Protein AF-0000000072963074 (afdb_homodimer)

pLDDT: mean 84.47, std 16.63, range [36.97, 98.88]

Sequence (212 aa):
MLSNQEKREIILVYGESGRNLQLTTRVLQERFPQVRYSLKKVRKIVRLFEDTSSVVKPKRVYFPVRHNDALVQVVRNAVEEDPNVSTRIIARQHNISKSSVQRILKMLSNQEKREIILVYGESGRNLQLTTRVLQERFPQVRYSLKKVRKIVRLFEDTSSVVKPKRVYFPVRHNDALVQVVRNAVEEDPNVSTRIIARQHNISKSSVQRILK

Radius of gyration: 25.77 Å; Cα contacts (8 Å, |Δi|>4): 233; chains: 2; bounding box: 42×64×46 Å

Solvent-accessible surface area (backbone atoms only — not comparable to full-atom values): 11846 Å² total; per-residue (Å²): 129,82,48,68,68,54,47,47,47,48,48,31,41,21,20,50,39,73,67,28,65,68,56,22,30,52,51,49,31,68,74,37,69,91,48,91,63,42,61,68,58,51,48,51,44,50,48,41,27,72,75,67,36,20,66,59,77,76,74,71,74,64,63,66,69,57,68,25,66,16,51,43,44,52,51,48,49,48,39,68,75,35,74,80,61,51,58,61,57,53,13,64,74,66,71,43,52,48,67,58,46,50,58,65,76,98,131,82,48,69,67,55,47,47,47,49,49,32,42,22,18,50,41,74,68,28,65,67,56,22,30,51,50,49,32,70,75,38,68,89,48,90,62,42,62,68,59,51,49,52,45,51,48,41,27,73,75,67,36,20,67,57,77,76,74,72,72,63,62,66,69,58,67,25,65,14,50,42,45,51,52,49,50,48,39,69,76,36,74,81,62,51,57,61,56,54,12,64,74,67,72,42,52,48,69,59,47,51,56,66,77,96

Organism: Tribolium castaneum (NCBI:txid7070)

Nearest PDB structures (foldseek):
  7s03-assembly1_A-2  TM=5.264E-01  e=9.570E-04  Homo sapiens
  4hob-assembly2_C  TM=8.649E-01  e=2.763E+00  Cyprinid herpesvirus 3
  4pcq-assembly2_C  TM=8.643E-01  e=6.615E+00  Mycobacterium tuberculosis H37Rv
  7fby-assembly1_A  TM=9.694E-01  e=1.843E+00  Pyrococcus horikoshii OT3
  2ia0-assembly1_A  TM=9.207E-01  e=3.152E+00  Pyrococcus furiosus

Secondary structure (DSSP, 8-state):
---HHHHHHHHHHHHHTTT-HHHHHHHHHHH-TTS---HHHHHHHHHHHHHHSBSS------------HHHHHHHHHHHHH-TT--HHHHHHHHT--HHHHHHHH-/---HHHHHHHHHHHHHTTT-HHHHHHHHHHH-TTS---HHHHHHHHHHHHHHSBSS------------HHHHHHHHHHHHH-TT--HHHHHHHHT--HHHHHHHH-

Structure (mmCIF, N/CA/C/O backbone):
data_AF-0000000072963074-model_v1
#
loop_
_entity.id
_entity.type
_entity.pdbx_desc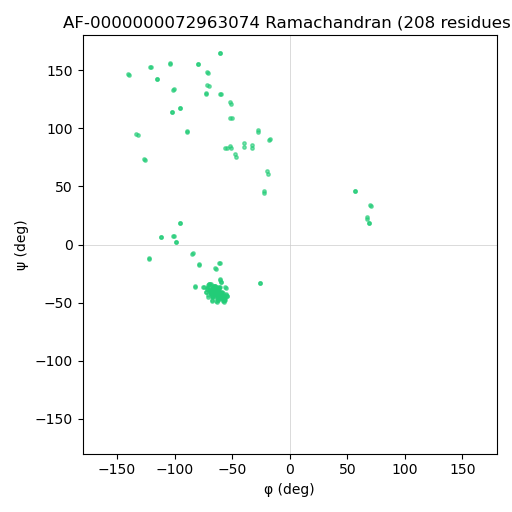ription
1 polymer 'DUF4817 domain-containing protein'
#
loop_
_atom_site.group_PDB
_atom_site.id
_atom_site.type_symbol
_atom_site.label_atom_id
_atom_site.label_alt_id
_atom_site.label_comp_id
_atom_site.label_asym_id
_atom_site.label_entity_id
_atom_site.label_seq_id
_atom_site.pdbx_PDB_ins_code
_atom_site.Cartn_x
_atom_site.Cartn_y
_atom_site.Cartn_z
_atom_site.occupancy
_atom_site.B_iso_or_equiv
_atom_site.auth_seq_id
_atom_site.auth_comp_id
_atom_site.auth_asym_id
_atom_site.auth_atom_id
_atom_site.pdbx_PDB_model_num
ATOM 1 N N . MET A 1 1 ? 18.625 -3.186 -1.242 1 84.81 1 MET A N 1
ATOM 2 C CA . MET A 1 1 ? 17.188 -3.199 -1.007 1 84.81 1 MET A CA 1
ATOM 3 C C . MET A 1 1 ? 16.422 -3.529 -2.289 1 84.81 1 MET A C 1
ATOM 5 O O . MET A 1 1 ? 16.797 -3.076 -3.371 1 84.81 1 MET A O 1
ATOM 9 N N . LEU A 1 2 ? 15.633 -4.531 -2.232 1 94 2 LEU A N 1
ATOM 10 C CA . LEU A 1 2 ? 14.898 -4.945 -3.422 1 94 2 LEU A CA 1
ATOM 11 C C . LEU A 1 2 ? 13.992 -3.824 -3.92 1 94 2 LEU A C 1
ATOM 13 O O . LEU A 1 2 ? 13.359 -3.129 -3.119 1 94 2 LEU A O 1
ATOM 17 N N . SER A 1 3 ? 14.094 -3.553 -5.137 1 94.31 3 SER A N 1
ATOM 18 C CA . SER A 1 3 ? 13.195 -2.58 -5.75 1 94.31 3 SER A CA 1
ATOM 19 C C . SER A 1 3 ? 11.742 -3.025 -5.641 1 94.31 3 SER A C 1
ATOM 21 O O . SER A 1 3 ? 11.461 -4.188 -5.336 1 94.31 3 SER A O 1
ATOM 23 N N . ASN A 1 4 ? 10.789 -2.051 -5.883 1 94.69 4 ASN A N 1
ATOM 24 C CA . ASN A 1 4 ? 9.367 -2.389 -5.848 1 94.69 4 ASN A CA 1
ATOM 25 C C . ASN A 1 4 ? 9.016 -3.438 -6.898 1 94.69 4 ASN A C 1
ATOM 27 O O . ASN A 1 4 ? 8.18 -4.309 -6.656 1 94.69 4 ASN A O 1
ATOM 31 N N . GLN A 1 5 ? 9.648 -3.309 -8.023 1 95.94 5 GLN A N 1
ATOM 32 C CA . GLN A 1 5 ? 9.414 -4.285 -9.086 1 95.94 5 GLN A CA 1
ATOM 33 C C . GLN A 1 5 ? 9.859 -5.68 -8.656 1 95.94 5 GLN A C 1
ATOM 35 O O . GLN A 1 5 ? 9.156 -6.664 -8.906 1 95.94 5 GLN A O 1
ATOM 40 N N . GLU A 1 6 ? 10.969 -5.742 -8.031 1 97.75 6 GLU A N 1
ATOM 41 C CA . GLU A 1 6 ? 11.492 -7.023 -7.559 1 97.75 6 GLU A CA 1
ATOM 42 C C . GLU A 1 6 ? 10.586 -7.629 -6.488 1 97.75 6 GLU A C 1
ATOM 44 O O . GLU A 1 6 ? 10.375 -8.844 -6.461 1 97.75 6 GLU A O 1
ATOM 49 N N . LYS A 1 7 ? 10.078 -6.777 -5.652 1 98.25 7 LYS A N 1
ATOM 50 C CA . LYS A 1 7 ? 9.172 -7.238 -4.602 1 98.25 7 LYS A CA 1
ATOM 51 C C . LYS A 1 7 ? 7.875 -7.773 -5.195 1 98.25 7 LYS A C 1
ATOM 53 O O . LYS A 1 7 ? 7.344 -8.781 -4.727 1 98.25 7 LYS A O 1
ATOM 58 N N . ARG A 1 8 ? 7.34 -7.074 -6.176 1 98.25 8 ARG A N 1
ATOM 59 C CA . ARG A 1 8 ? 6.156 -7.578 -6.867 1 98.25 8 ARG A CA 1
ATOM 60 C C . ARG A 1 8 ? 6.422 -8.953 -7.477 1 98.25 8 ARG A C 1
ATOM 62 O O . ARG A 1 8 ? 5.566 -9.836 -7.414 1 98.25 8 ARG A O 1
ATOM 69 N N . GLU A 1 9 ? 7.594 -9.102 -8.055 1 98.31 9 GLU A N 1
ATOM 70 C CA . GLU A 1 9 ? 7.965 -10.375 -8.68 1 98.31 9 GLU A CA 1
ATOM 71 C C . GLU A 1 9 ? 7.969 -11.5 -7.652 1 98.31 9 GLU A C 1
ATOM 73 O O . GLU A 1 9 ? 7.609 -12.641 -7.973 1 98.31 9 GLU A O 1
ATOM 78 N N . ILE A 1 10 ? 8.375 -11.18 -6.512 1 98.81 10 ILE A N 1
ATOM 79 C CA . ILE A 1 10 ? 8.391 -12.172 -5.449 1 98.81 10 ILE A CA 1
ATOM 80 C C . ILE A 1 10 ? 6.98 -12.727 -5.242 1 98.81 10 ILE A C 1
ATOM 82 O O . ILE A 1 10 ? 6.789 -13.945 -5.172 1 98.81 10 ILE A O 1
ATOM 86 N N . ILE A 1 11 ? 5.992 -11.836 -5.164 1 98.81 11 ILE A N 1
ATOM 87 C CA . ILE A 1 11 ? 4.625 -12.258 -4.887 1 98.81 11 ILE A CA 1
ATOM 88 C C . ILE A 1 11 ? 4.086 -13.07 -6.059 1 98.81 11 ILE A C 1
ATOM 90 O O . ILE A 1 11 ? 3.441 -14.102 -5.859 1 98.81 11 ILE A O 1
ATOM 94 N N . LEU A 1 12 ? 4.402 -12.633 -7.25 1 98.62 12 LEU A N 1
ATOM 95 C CA . LEU A 1 12 ? 3.92 -13.344 -8.43 1 98.62 12 LEU A CA 1
ATOM 96 C C . LEU A 1 12 ? 4.551 -14.727 -8.523 1 98.62 12 LEU A C 1
ATOM 98 O O . LEU A 1 12 ? 3.854 -15.719 -8.758 1 98.62 12 LEU A O 1
ATOM 102 N N . VAL A 1 13 ? 5.824 -14.852 -8.32 1 98.75 13 VAL A N 1
ATOM 103 C CA . VAL A 1 13 ? 6.523 -16.125 -8.398 1 98.75 13 VAL A CA 1
ATOM 104 C C . VAL A 1 13 ? 6.121 -17.016 -7.223 1 98.75 13 VAL A C 1
ATOM 106 O O . VAL A 1 13 ? 6.027 -18.234 -7.363 1 98.75 13 VAL A O 1
ATOM 109 N N . TYR A 1 14 ? 5.875 -16.359 -6.121 1 98.88 14 TYR A N 1
ATOM 110 C CA . TYR A 1 14 ? 5.359 -17.094 -4.977 1 98.88 14 TYR A CA 1
ATOM 111 C C . TYR A 1 14 ? 4.07 -17.828 -5.34 1 98.88 14 TYR A C 1
ATOM 113 O O . TYR A 1 14 ? 3.91 -19.016 -5.031 1 98.88 14 TYR A O 1
ATOM 121 N N . GLY A 1 15 ? 3.18 -17.141 -6.008 1 98.38 15 GLY A N 1
ATOM 122 C CA . GLY A 1 15 ? 1.986 -17.781 -6.523 1 98.38 15 GLY A CA 1
ATOM 123 C C . GLY A 1 15 ? 2.291 -18.875 -7.523 1 98.38 15 GLY A C 1
ATOM 124 O O . GLY A 1 15 ? 1.725 -19.969 -7.449 1 98.38 15 GLY A O 1
ATOM 125 N N . GLU A 1 16 ? 3.162 -18.625 -8.391 1 98.25 16 GLU A N 1
ATOM 126 C CA . GLU A 1 16 ? 3.592 -19.562 -9.422 1 98.25 16 GLU A CA 1
ATOM 127 C C . GLU A 1 16 ? 4.164 -20.828 -8.797 1 98.25 16 GLU A C 1
ATOM 129 O O . GLU A 1 16 ? 4.02 -21.922 -9.359 1 98.25 16 GLU A O 1
ATOM 134 N N . SER A 1 17 ? 4.766 -20.656 -7.656 1 98.19 17 SER A N 1
ATOM 135 C CA . SER A 1 17 ? 5.484 -21.734 -7.004 1 98.19 17 SER A CA 1
ATOM 136 C C . SER A 1 17 ? 4.609 -22.438 -5.973 1 98.19 17 SER A C 1
ATOM 138 O O . SER A 1 17 ? 5.121 -23.078 -5.051 1 98.19 17 SER A O 1
ATOM 140 N N . GLY A 1 18 ? 3.287 -22.266 -6.082 1 97.12 18 GLY A N 1
ATOM 141 C CA . GLY A 1 18 ? 2.367 -22.938 -5.172 1 97.12 18 GLY A CA 1
ATOM 142 C C . GLY A 1 18 ? 2.484 -22.438 -3.742 1 97.12 18 GLY A C 1
ATOM 143 O O . GLY A 1 18 ? 2.309 -23.219 -2.799 1 97.12 18 GLY A O 1
ATOM 144 N N . ARG A 1 19 ? 2.975 -21.297 -3.594 1 98.12 19 ARG A N 1
ATOM 145 C CA . ARG A 1 19 ? 3.07 -20.641 -2.299 1 98.12 19 ARG A CA 1
ATOM 146 C C . ARG A 1 19 ? 4.117 -21.312 -1.416 1 98.12 19 ARG A C 1
ATOM 148 O O . ARG A 1 19 ? 3.924 -21.438 -0.206 1 98.12 19 ARG A O 1
ATOM 155 N N . ASN A 1 20 ? 5.145 -21.797 -2.105 1 98.69 20 ASN A N 1
ATOM 156 C CA . ASN A 1 20 ? 6.297 -22.375 -1.435 1 98.69 20 ASN A CA 1
ATOM 157 C C . ASN A 1 20 ? 7.48 -21.422 -1.402 1 98.69 20 ASN A C 1
ATOM 159 O O . ASN A 1 20 ? 8.07 -21.109 -2.441 1 98.69 20 ASN A O 1
ATOM 163 N N . LEU A 1 21 ? 7.809 -21.016 -0.218 1 98.75 21 LEU A N 1
ATOM 164 C CA . LEU A 1 21 ? 8.82 -19.969 -0.049 1 98.75 21 LEU A CA 1
ATOM 165 C C . LEU A 1 21 ? 10.164 -20.422 -0.602 1 98.75 21 LEU A C 1
ATOM 167 O O . LEU A 1 21 ? 10.852 -19.672 -1.283 1 98.75 21 LEU A O 1
ATOM 171 N N . GLN A 1 22 ? 10.492 -21.688 -0.357 1 98.75 22 GLN A N 1
ATOM 172 C CA . GLN A 1 22 ? 11.781 -22.219 -0.808 1 98.75 22 GLN A CA 1
ATOM 173 C C . GLN A 1 22 ? 11.836 -22.297 -2.33 1 98.75 22 GLN A C 1
ATOM 175 O O . GLN A 1 22 ? 12.828 -21.891 -2.939 1 98.75 22 GLN A O 1
ATOM 180 N N . LEU A 1 23 ? 10.805 -22.859 -2.871 1 98.75 23 LEU A N 1
ATOM 181 C CA . LEU A 1 23 ? 10.75 -22.969 -4.324 1 98.75 23 LEU A CA 1
ATOM 182 C C . LEU A 1 23 ? 10.727 -21.578 -4.969 1 98.75 23 LEU A C 1
ATOM 184 O O . LEU A 1 23 ? 11.367 -21.359 -6 1 98.75 23 LEU A O 1
ATOM 188 N N . THR A 1 24 ? 10 -20.688 -4.371 1 98.81 24 THR A N 1
ATOM 189 C CA . THR A 1 24 ? 9.945 -19.312 -4.859 1 98.81 24 THR A CA 1
ATOM 190 C C . THR A 1 24 ? 11.344 -18.703 -4.938 1 98.81 24 THR A C 1
ATOM 192 O O . THR A 1 24 ? 11.719 -18.141 -5.965 1 98.81 24 THR A O 1
ATOM 195 N N . THR A 1 25 ? 12.109 -18.859 -3.877 1 98.69 25 THR A N 1
ATOM 196 C CA . THR A 1 25 ? 13.453 -18.297 -3.797 1 98.69 25 THR A CA 1
ATOM 197 C C . THR A 1 25 ? 14.344 -18.875 -4.891 1 98.69 25 THR A C 1
ATOM 199 O O . THR A 1 25 ? 15.07 -18.141 -5.562 1 98.69 25 THR A O 1
ATOM 202 N N . ARG A 1 26 ? 14.234 -20.141 -5.086 1 98.62 26 ARG A N 1
ATOM 203 C CA . ARG A 1 26 ? 15.031 -20.844 -6.098 1 98.62 26 ARG A CA 1
ATOM 204 C C . ARG A 1 26 ? 14.695 -20.344 -7.496 1 98.62 26 ARG A C 1
ATOM 206 O O . ARG A 1 26 ? 15.586 -20.047 -8.289 1 98.62 26 ARG A O 1
ATOM 213 N N . VAL A 1 27 ? 13.445 -20.312 -7.75 1 98.5 27 VAL A N 1
ATOM 214 C CA . VAL A 1 27 ? 12.969 -19.906 -9.062 1 98.5 27 VAL A CA 1
ATOM 215 C C . VAL A 1 27 ? 13.406 -18.469 -9.344 1 98.5 27 VAL A C 1
ATOM 217 O O . VAL A 1 27 ? 13.891 -18.156 -10.43 1 98.5 27 VAL A O 1
ATOM 220 N N . LEU A 1 28 ? 13.227 -17.547 -8.359 1 98.44 28 LEU A N 1
ATOM 221 C CA . LEU A 1 28 ? 13.609 -16.156 -8.5 1 98.44 28 LEU A CA 1
ATOM 222 C C . LEU A 1 28 ? 15.094 -16.016 -8.805 1 98.44 28 LEU A C 1
ATOM 224 O O . LEU A 1 28 ? 15.484 -15.258 -9.695 1 98.44 28 LEU A O 1
ATOM 228 N N . GLN A 1 29 ? 15.914 -16.797 -8.086 1 98.06 29 GLN A N 1
ATOM 229 C CA . GLN A 1 29 ? 17.359 -16.719 -8.273 1 98.06 29 GLN A CA 1
ATOM 230 C C . GLN A 1 29 ? 17.766 -17.219 -9.656 1 98.06 29 GLN A C 1
ATOM 232 O O . GLN A 1 29 ? 18.703 -16.703 -10.266 1 98.06 29 GLN A O 1
ATOM 237 N N . GLU A 1 30 ? 17.125 -18.219 -10.148 1 97.81 30 GLU A N 1
ATOM 238 C CA . GLU A 1 30 ? 17.391 -18.781 -11.477 1 97.81 30 GLU A CA 1
ATOM 239 C C . GLU A 1 30 ? 17 -17.797 -12.57 1 97.81 30 GLU A C 1
ATOM 241 O O . GLU A 1 30 ? 17.719 -17.609 -13.547 1 97.81 30 GLU A O 1
ATOM 246 N N . ARG A 1 31 ? 15.875 -17.219 -12.422 1 97.31 31 ARG A N 1
ATOM 247 C CA . ARG A 1 31 ? 15.312 -16.344 -13.438 1 97.31 31 ARG A CA 1
ATOM 248 C C . ARG A 1 31 ? 16.016 -14.984 -13.445 1 97.31 31 ARG A C 1
ATOM 250 O O . ARG A 1 31 ? 16.172 -14.367 -14.5 1 97.31 31 ARG A O 1
ATOM 257 N N . PHE A 1 32 ? 16.359 -14.547 -12.32 1 97.12 32 PHE A N 1
ATOM 258 C CA . PHE A 1 32 ? 17.031 -13.258 -12.172 1 97.12 32 PHE A CA 1
ATOM 259 C C . PHE A 1 32 ? 18.344 -13.406 -11.406 1 97.12 32 PHE A C 1
ATOM 261 O O . PHE A 1 32 ? 18.453 -12.938 -10.273 1 97.12 32 PHE A O 1
ATOM 268 N N . PRO A 1 33 ? 19.359 -13.961 -11.984 1 95.5 33 PRO A N 1
ATOM 269 C CA . PRO A 1 33 ? 20.625 -14.25 -11.297 1 95.5 33 PRO A CA 1
ATOM 270 C C . PRO A 1 33 ? 21.344 -12.984 -10.836 1 95.5 33 PRO A C 1
ATOM 272 O O . PRO A 1 33 ? 22.188 -13.039 -9.93 1 95.5 33 PRO A O 1
ATOM 275 N N . GLN A 1 34 ? 21.047 -11.836 -11.414 1 96.38 34 GLN A N 1
ATOM 276 C CA . GLN A 1 34 ? 21.719 -10.578 -11.07 1 96.38 34 GLN A CA 1
ATOM 277 C C . GLN A 1 34 ? 21.156 -9.992 -9.781 1 96.38 34 GLN A C 1
ATOM 279 O O . GLN A 1 34 ? 21.734 -9.07 -9.203 1 96.38 34 GLN A O 1
ATOM 284 N N . VAL A 1 35 ? 20 -10.461 -9.391 1 96.44 35 VAL A N 1
ATOM 285 C CA . VAL A 1 35 ? 19.359 -10 -8.164 1 96.44 35 VAL A CA 1
ATOM 286 C C . VAL A 1 35 ? 19.562 -11.023 -7.055 1 96.44 35 VAL A C 1
ATOM 288 O O . VAL A 1 35 ? 19.422 -12.227 -7.277 1 96.44 35 VAL A O 1
ATOM 291 N N . ARG A 1 36 ? 19.953 -10.602 -5.898 1 95.12 36 ARG A N 1
ATOM 292 C CA . ARG A 1 36 ? 20.188 -11.508 -4.777 1 95.12 36 ARG A CA 1
ATOM 293 C C . ARG A 1 36 ? 18.906 -11.711 -3.967 1 95.12 36 ARG A C 1
ATOM 295 O O . ARG A 1 36 ? 18.578 -10.906 -3.094 1 95.12 36 ARG A O 1
ATOM 302 N N . TYR A 1 37 ? 18.188 -12.789 -4.211 1 97.44 37 TYR A N 1
ATOM 303 C CA . TYR A 1 37 ? 17.031 -13.188 -3.426 1 97.44 37 TYR A CA 1
ATOM 304 C C . TYR A 1 37 ? 17.406 -14.203 -2.357 1 97.44 37 TYR A C 1
ATOM 306 O O . TYR A 1 37 ? 17.984 -15.258 -2.666 1 97.44 37 TYR A O 1
ATOM 314 N N . SER A 1 38 ? 17.25 -13.898 -1.169 1 97.75 38 SER A N 1
ATOM 315 C CA . SER A 1 38 ? 17.422 -14.859 -0.082 1 97.75 38 SER A CA 1
ATOM 316 C C . SER A 1 38 ? 16.062 -15.312 0.469 1 97.75 38 SER A C 1
ATOM 318 O O . SER A 1 38 ? 15.07 -14.602 0.331 1 97.75 38 SER A O 1
ATOM 320 N N . LEU A 1 39 ? 16.094 -16.484 1.055 1 98.25 39 LEU A N 1
ATOM 321 C CA . LEU A 1 39 ? 14.875 -17 1.667 1 98.25 39 LEU A CA 1
ATOM 322 C C . LEU A 1 39 ? 14.32 -16 2.686 1 98.25 39 LEU A C 1
ATOM 324 O O . LEU A 1 39 ? 13.109 -15.812 2.775 1 98.25 39 LEU A O 1
ATOM 328 N N . LYS A 1 40 ? 15.164 -15.438 3.473 1 98.19 40 LYS A N 1
ATOM 329 C CA . LYS A 1 40 ? 14.773 -14.453 4.48 1 98.19 40 LYS A CA 1
ATOM 330 C C . LYS A 1 40 ? 14.062 -13.266 3.844 1 98.19 40 LYS A C 1
ATOM 332 O O . LYS A 1 40 ? 13 -12.844 4.316 1 98.19 40 LYS A O 1
ATOM 337 N N . LYS A 1 41 ? 14.609 -12.68 2.791 1 97.94 41 LYS A N 1
ATOM 338 C CA . LYS A 1 41 ? 14.023 -11.547 2.088 1 97.94 41 LYS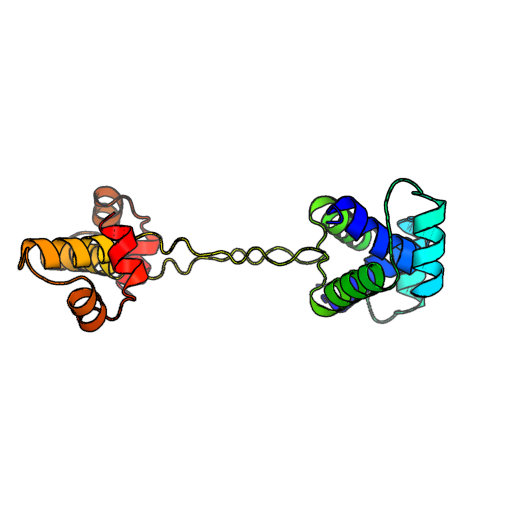 A CA 1
ATOM 339 C C . LYS A 1 41 ? 12.672 -11.906 1.484 1 97.94 41 LYS A C 1
ATOM 341 O O . LYS A 1 41 ? 11.711 -11.148 1.608 1 97.94 41 LYS A O 1
ATOM 346 N N . VAL A 1 42 ? 12.602 -13.039 0.86 1 98.62 42 VAL A N 1
ATOM 347 C CA . VAL A 1 42 ? 11.375 -13.516 0.223 1 98.62 42 VAL A CA 1
ATOM 348 C C . VAL A 1 42 ? 10.289 -13.703 1.275 1 98.62 42 VAL A C 1
ATOM 350 O O . VAL A 1 42 ? 9.156 -13.25 1.092 1 98.62 42 VAL A O 1
ATOM 353 N N . ARG A 1 43 ? 10.625 -14.328 2.312 1 98.69 43 ARG A N 1
ATOM 354 C CA . ARG A 1 43 ? 9.68 -14.539 3.404 1 98.69 43 ARG A CA 1
ATOM 355 C C . ARG A 1 43 ? 9.156 -13.211 3.943 1 98.69 43 ARG A C 1
ATOM 357 O O . ARG A 1 43 ? 7.961 -13.07 4.203 1 98.69 43 ARG A O 1
ATOM 364 N N . LYS A 1 44 ? 10.086 -12.367 4.16 1 97.88 44 LYS A N 1
ATOM 365 C CA . LYS A 1 44 ? 9.727 -11.055 4.699 1 97.88 44 LYS A CA 1
ATOM 366 C C . LYS A 1 44 ? 8.719 -10.344 3.801 1 97.88 44 LYS A C 1
ATOM 368 O O . LYS A 1 44 ? 7.734 -9.781 4.285 1 97.88 44 LYS A O 1
ATOM 373 N N . ILE A 1 45 ? 8.906 -10.297 2.523 1 98.12 45 ILE A N 1
ATOM 374 C CA . ILE A 1 45 ? 8.055 -9.586 1.568 1 98.12 45 ILE A CA 1
ATOM 375 C C . ILE A 1 45 ? 6.699 -10.281 1.471 1 98.12 45 ILE A C 1
ATOM 377 O O . ILE A 1 45 ? 5.66 -9.617 1.42 1 98.12 45 ILE A O 1
ATOM 381 N N . VAL A 1 46 ? 6.746 -11.633 1.446 1 98.5 46 VAL A N 1
ATOM 382 C CA . VAL A 1 46 ? 5.496 -12.383 1.396 1 98.5 46 VAL A CA 1
ATOM 383 C C . VAL A 1 46 ? 4.66 -12.078 2.639 1 98.5 46 VAL A C 1
ATOM 385 O O . VAL A 1 46 ? 3.455 -11.844 2.541 1 98.5 46 VAL A O 1
ATOM 388 N N . ARG A 1 47 ? 5.289 -12.062 3.729 1 97.69 47 ARG A N 1
ATOM 389 C CA . ARG A 1 47 ? 4.598 -11.758 4.977 1 97.69 47 ARG A CA 1
ATOM 390 C C . ARG A 1 47 ? 4.035 -10.344 4.961 1 97.69 47 ARG A C 1
ATOM 392 O O . ARG A 1 47 ? 2.902 -10.117 5.395 1 97.69 47 ARG A O 1
ATOM 399 N N . LEU A 1 48 ? 4.828 -9.367 4.527 1 95.56 48 LEU A N 1
ATOM 400 C CA . LEU A 1 48 ? 4.383 -7.984 4.402 1 95.56 48 LEU A CA 1
ATOM 401 C C . LEU A 1 48 ? 3.121 -7.898 3.549 1 95.56 48 LEU A C 1
ATOM 403 O O . LEU A 1 48 ? 2.156 -7.227 3.926 1 95.56 48 LEU A O 1
ATOM 407 N N . PHE A 1 49 ? 3.084 -8.609 2.438 1 97.75 49 PHE A N 1
ATOM 408 C CA . PHE A 1 49 ? 1.947 -8.602 1.524 1 97.75 49 PHE A CA 1
ATOM 409 C C . PHE A 1 49 ? 0.725 -9.234 2.178 1 97.75 49 PHE A C 1
ATOM 411 O O . PHE A 1 49 ? -0.392 -8.734 2.033 1 97.75 49 PHE A O 1
ATOM 418 N N . GLU A 1 50 ? 0.956 -10.305 2.9 1 96.81 50 GLU A N 1
ATOM 419 C CA . GLU A 1 50 ? -0.142 -10.992 3.574 1 96.81 50 GLU A CA 1
ATOM 420 C C . GLU A 1 50 ? -0.75 -10.125 4.668 1 96.81 50 GLU A C 1
ATOM 422 O O . GLU A 1 50 ? -1.967 -10.125 4.867 1 96.81 50 GLU A O 1
ATOM 427 N N . ASP A 1 51 ? 0.095 -9.375 5.305 1 93.81 51 ASP A N 1
ATOM 428 C CA . ASP A 1 51 ? -0.35 -8.586 6.449 1 93.81 51 ASP A CA 1
ATOM 429 C C . ASP A 1 51 ? -0.995 -7.277 5.996 1 93.81 51 ASP A C 1
ATOM 431 O O . ASP A 1 51 ? -1.966 -6.816 6.602 1 93.81 51 ASP A O 1
ATOM 435 N N . THR A 1 52 ? -0.442 -6.66 4.879 1 91.25 52 THR A N 1
ATOM 436 C CA . THR A 1 52 ? -0.827 -5.281 4.586 1 91.25 52 THR A CA 1
ATOM 437 C C . THR A 1 52 ? -1.443 -5.176 3.193 1 91.25 52 THR A C 1
ATOM 439 O O . THR A 1 52 ? -1.959 -4.125 2.816 1 91.25 52 THR A O 1
ATOM 442 N N . SER A 1 53 ? -1.318 -6.258 2.369 1 96.19 53 SER A N 1
ATOM 443 C CA . SER A 1 53 ? -1.802 -6.27 0.992 1 96.19 53 SER A CA 1
ATOM 444 C C . SER A 1 53 ? -0.975 -5.34 0.107 1 96.19 53 SER A C 1
ATOM 446 O O . SER A 1 53 ? -1.461 -4.852 -0.915 1 96.19 53 SER A O 1
ATOM 448 N N . SER A 1 54 ? 0.178 -5.051 0.633 1 95.56 54 SER A N 1
ATOM 449 C CA . SER A 1 54 ? 1.159 -4.227 -0.062 1 95.56 54 SER A CA 1
ATOM 450 C C . SER A 1 54 ? 2.574 -4.758 0.14 1 95.56 54 SER A C 1
ATOM 452 O O . SER A 1 54 ? 2.869 -5.375 1.165 1 95.56 54 SER A O 1
ATOM 454 N N . VAL A 1 55 ? 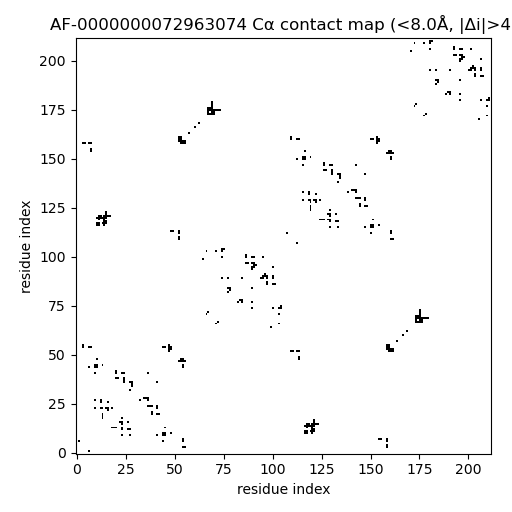3.377 -4.578 -0.898 1 96.38 55 VAL A N 1
ATOM 455 C CA . VAL A 1 55 ? 4.766 -4.996 -0.732 1 96.38 55 VAL A CA 1
ATOM 456 C C . VAL A 1 55 ? 5.633 -3.787 -0.396 1 96.38 55 VAL A C 1
ATOM 458 O O . VAL A 1 55 ? 6.859 -3.898 -0.322 1 96.38 55 VAL A O 1
ATOM 461 N N . VAL A 1 56 ? 4.973 -2.6 -0.276 1 89.12 56 VAL A N 1
ATOM 462 C CA . VAL A 1 56 ? 5.66 -1.369 0.103 1 89.12 56 VAL A CA 1
ATOM 463 C C . VAL A 1 56 ? 5.137 -0.875 1.448 1 89.12 56 VAL A C 1
ATOM 465 O O . VAL A 1 56 ? 3.953 -1.04 1.757 1 89.12 56 VAL A O 1
ATOM 468 N N . LYS A 1 57 ? 5.98 -0.37 2.221 1 77.19 57 LYS A N 1
ATOM 469 C CA . LYS A 1 57 ? 5.535 0.196 3.49 1 77.19 57 LYS A CA 1
ATOM 470 C C . LYS A 1 57 ? 4.801 1.517 3.277 1 77.19 57 LYS A C 1
ATOM 472 O O . LYS A 1 57 ? 5.211 2.334 2.449 1 77.19 57 LYS A O 1
ATOM 477 N N . PRO A 1 58 ? 3.65 1.569 3.893 1 64.44 58 PRO A N 1
ATOM 478 C CA . PRO A 1 58 ? 2.945 2.848 3.762 1 64.44 58 PRO A CA 1
ATOM 479 C C . PRO A 1 58 ? 3.82 4.043 4.129 1 64.44 58 PRO A C 1
ATOM 481 O O . PRO A 1 58 ? 4.648 3.951 5.035 1 64.44 58 PRO A O 1
ATOM 484 N N . LYS A 1 59 ? 3.932 4.949 3.125 1 60.19 59 LYS A N 1
ATOM 485 C CA . LYS A 1 59 ? 4.641 6.172 3.492 1 60.19 59 LYS A CA 1
ATOM 486 C C . LYS A 1 59 ? 4.047 6.793 4.754 1 60.19 59 LYS A C 1
ATOM 488 O O . LYS A 1 59 ? 2.826 6.91 4.879 1 60.19 59 LYS A O 1
ATOM 493 N N . ARG A 1 60 ? 4.832 6.676 5.75 1 52 60 ARG A N 1
ATOM 494 C CA . ARG A 1 60 ? 4.395 7.449 6.91 1 52 60 ARG A CA 1
ATOM 495 C C . ARG A 1 60 ? 4.125 8.898 6.527 1 52 60 ARG A C 1
ATOM 497 O O . ARG A 1 60 ? 4.965 9.547 5.902 1 52 60 ARG A O 1
ATOM 504 N N . VAL A 1 61 ? 2.955 9.047 6.066 1 45.88 61 VAL A N 1
ATOM 505 C CA . VAL A 1 61 ? 2.664 10.453 5.816 1 45.88 61 VAL A CA 1
ATOM 506 C C . VAL A 1 61 ? 3.068 11.289 7.031 1 45.88 61 VAL A C 1
ATOM 508 O O . VAL A 1 61 ? 2.52 11.109 8.125 1 45.88 61 VAL A O 1
ATOM 511 N N . TYR A 1 62 ? 4.438 11.43 6.98 1 39.66 62 TYR A N 1
ATOM 512 C CA . TYR A 1 62 ? 4.801 12.43 7.973 1 39.66 62 TYR A CA 1
ATOM 513 C C . TYR A 1 62 ? 4.062 13.742 7.719 1 39.66 62 TYR A C 1
ATOM 515 O O . TYR A 1 62 ? 3.994 14.211 6.578 1 39.66 62 TYR A O 1
ATOM 523 N N . PHE A 1 63 ? 2.992 13.773 8.148 1 37.34 63 PHE A N 1
ATOM 524 C CA . PHE A 1 63 ? 2.359 15.078 8.062 1 37.34 63 PHE A CA 1
ATOM 525 C C . PHE A 1 63 ? 3.354 16.188 8.383 1 37.34 63 PHE A C 1
ATOM 527 O O . PHE A 1 63 ? 4.012 16.156 9.43 1 37.34 63 PHE A O 1
ATOM 534 N N . PRO A 1 64 ? 4.004 16.516 7.176 1 40.38 64 PRO A N 1
ATOM 535 C CA . PRO A 1 64 ? 4.75 17.703 7.578 1 40.38 64 PRO A CA 1
ATOM 536 C C . PRO A 1 64 ? 4.02 18.531 8.633 1 40.38 64 PRO A C 1
ATOM 538 O O . PRO A 1 64 ? 2.807 18.734 8.531 1 40.38 64 PRO A O 1
ATOM 541 N N . VAL A 1 65 ? 4.223 18.078 9.781 1 41.66 65 VAL A N 1
ATOM 542 C CA . VAL A 1 65 ? 3.729 19.047 10.758 1 41.66 65 VAL A CA 1
ATOM 543 C C . VAL A 1 65 ? 3.668 20.438 10.117 1 41.66 65 VAL A C 1
ATOM 545 O O . VAL A 1 65 ? 4.699 21.016 9.766 1 41.66 65 VAL A O 1
ATOM 548 N N . ARG A 1 66 ? 3.098 20.453 8.875 1 44.47 66 ARG A N 1
ATOM 549 C CA . ARG A 1 66 ? 2.988 21.844 8.43 1 44.47 66 ARG A CA 1
ATOM 550 C C . ARG A 1 66 ? 3.121 22.812 9.609 1 44.47 66 ARG A C 1
ATOM 552 O O . ARG A 1 66 ? 2.477 22.625 10.641 1 44.47 66 ARG A O 1
ATOM 559 N N . HIS A 1 67 ? 4.156 23.234 9.93 1 43.78 67 HIS A N 1
ATOM 560 C CA . HIS A 1 67 ? 4.266 24.406 10.781 1 43.78 67 HIS A CA 1
ATOM 561 C C . HIS A 1 67 ? 2.967 25.203 10.781 1 43.78 67 HIS A C 1
ATOM 563 O O . HIS A 1 67 ? 2.566 25.75 9.758 1 43.78 67 HIS A O 1
ATOM 569 N N . ASN A 1 68 ? 1.867 24.469 11.258 1 49.81 68 ASN A N 1
ATOM 570 C CA . ASN A 1 68 ? 0.589 25.141 11.438 1 49.81 68 ASN A CA 1
ATOM 571 C C . ASN A 1 68 ? 0.782 26.625 11.719 1 49.81 68 ASN A C 1
ATOM 573 O O . ASN A 1 68 ? 1.555 27 12.602 1 49.81 68 ASN A O 1
ATOM 577 N N . ASP A 1 69 ? 0.625 27.281 10.664 1 57.25 69 ASP A N 1
ATOM 578 C CA . ASP A 1 69 ? 0.738 28.719 10.82 1 57.25 69 ASP A CA 1
ATOM 579 C C . ASP A 1 69 ? 0.399 29.141 12.25 1 57.25 69 ASP A C 1
ATOM 581 O O . ASP A 1 69 ? 1.045 30.031 12.812 1 57.25 69 ASP A O 1
ATOM 585 N N . ALA A 1 70 ? -0.472 28.469 12.844 1 59 70 ALA A N 1
ATOM 586 C CA . ALA A 1 70 ? -0.832 28.797 14.219 1 59 70 ALA A CA 1
ATOM 587 C C . ALA A 1 70 ? 0.275 28.391 15.188 1 59 70 ALA A C 1
ATOM 589 O O . ALA A 1 70 ? 0.59 29.141 16.125 1 59 70 ALA A O 1
ATOM 590 N N . LEU A 1 71 ? 0.805 27.156 14.836 1 64.31 71 LEU A N 1
ATOM 591 C CA . LEU A 1 71 ? 1.891 26.719 15.703 1 64.31 71 LEU A CA 1
ATOM 592 C C . LEU A 1 71 ? 3.115 27.609 15.547 1 64.31 71 LEU A C 1
ATOM 594 O O . LEU A 1 71 ? 3.77 27.953 16.531 1 64.31 71 LEU A O 1
ATOM 598 N N . VAL A 1 72 ? 3.271 27.844 14.344 1 70.12 72 VAL A N 1
ATOM 599 C CA . VAL A 1 72 ? 4.367 28.766 14.055 1 70.12 72 VAL A CA 1
ATOM 600 C C . VAL A 1 72 ? 4.109 30.109 14.742 1 70.12 72 VAL A C 1
ATOM 602 O O . VAL A 1 72 ? 5.023 30.688 15.328 1 70.12 72 VAL A O 1
ATOM 605 N N . GLN A 1 73 ? 2.881 30.531 14.695 1 71.06 73 GLN A N 1
ATOM 606 C CA . GLN A 1 73 ? 2.518 31.797 15.32 1 71.06 73 GLN A CA 1
ATOM 607 C C . GLN A 1 73 ? 2.652 31.719 16.844 1 71.06 73 GLN A C 1
ATOM 609 O O . GLN A 1 73 ? 3.113 32.656 17.484 1 71.06 73 GLN A O 1
ATOM 614 N N . VAL A 1 74 ? 2.275 30.672 17.375 1 70.12 74 VAL A N 1
ATOM 615 C CA . VAL A 1 74 ? 2.369 30.469 18.812 1 70.12 74 VAL A CA 1
ATOM 616 C C . VAL A 1 74 ? 3.832 30.516 19.25 1 70.12 74 VAL A C 1
ATOM 618 O O . VAL A 1 74 ? 4.172 31.156 20.234 1 70.12 74 VAL A O 1
ATOM 621 N N . VAL A 1 75 ? 4.602 29.812 18.406 1 75.31 75 VAL A N 1
ATOM 622 C CA . VAL A 1 75 ? 6.02 29.766 18.75 1 75.31 75 VAL A CA 1
ATOM 623 C C . VAL A 1 75 ? 6.648 31.141 18.547 1 75.31 75 VAL A C 1
ATOM 625 O O . VAL A 1 75 ? 7.395 31.609 19.406 1 75.31 75 VAL A O 1
ATOM 628 N N . ARG A 1 76 ? 6.277 31.781 17.547 1 78 76 ARG A N 1
ATOM 629 C CA . ARG A 1 76 ? 6.828 33.094 17.281 1 78 76 ARG A CA 1
ATOM 630 C C . ARG A 1 76 ? 6.367 34.094 18.328 1 78 76 ARG A C 1
ATOM 632 O O . ARG A 1 76 ? 7.148 34.938 18.781 1 78 76 ARG A O 1
ATOM 639 N N . ASN A 1 77 ? 5.102 34 18.719 1 76.31 77 ASN A N 1
ATOM 640 C CA . ASN A 1 77 ? 4.574 34.906 19.75 1 76.31 77 ASN A CA 1
ATOM 641 C C . ASN A 1 77 ? 5.297 34.688 21.094 1 76.31 77 ASN A C 1
ATOM 643 O O . ASN A 1 77 ? 5.574 35.656 21.797 1 76.31 77 ASN A O 1
ATOM 647 N N . ALA A 1 78 ? 5.59 33.5 21.344 1 77.31 78 ALA A N 1
ATOM 648 C CA . ALA A 1 78 ? 6.281 33.188 22.594 1 77.31 78 ALA A CA 1
ATOM 649 C C . ALA A 1 78 ? 7.676 33.812 22.625 1 77.31 78 ALA A C 1
ATOM 651 O O . ALA A 1 78 ? 8.109 34.344 23.641 1 77.31 78 ALA A O 1
ATOM 652 N N . VAL A 1 79 ? 8.328 33.719 21.469 1 83.06 79 VAL A N 1
ATOM 653 C CA . VAL A 1 79 ? 9.672 34.25 21.359 1 83.06 79 VAL A CA 1
ATOM 654 C C . VAL A 1 79 ? 9.609 35.781 21.391 1 83.06 79 VAL A C 1
ATOM 656 O O . VAL A 1 79 ? 10.469 36.438 21.984 1 83.06 79 VAL A O 1
ATOM 659 N N . GLU A 1 80 ? 8.586 36.281 20.797 1 80.94 80 GLU A N 1
ATOM 660 C CA . GLU A 1 80 ? 8.414 37.719 20.797 1 80.94 80 GLU A CA 1
ATOM 661 C C . GLU A 1 80 ? 8.125 38.25 22.188 1 80.94 80 GLU A C 1
ATOM 663 O O . GLU A 1 80 ? 8.602 39.344 22.562 1 80.94 80 GLU A O 1
ATOM 668 N N . GLU A 1 81 ? 7.371 37.531 22.922 1 81.31 81 GLU A N 1
ATOM 669 C CA . GLU A 1 81 ? 7.027 37.938 24.281 1 81.31 81 GLU A CA 1
ATOM 670 C C . GLU A 1 81 ? 8.234 37.812 25.219 1 81.31 81 GLU A C 1
ATOM 672 O O . GLU A 1 81 ? 8.438 38.688 26.078 1 81.31 81 GLU A O 1
ATOM 677 N N . ASP A 1 82 ? 8.945 36.719 25.094 1 82.25 82 ASP A N 1
ATOM 678 C CA . ASP A 1 82 ? 10.18 36.531 25.844 1 82.25 82 ASP A CA 1
ATOM 679 C C . ASP A 1 82 ? 11.305 36 24.938 1 82.25 82 ASP A C 1
ATOM 681 O O . ASP A 1 82 ? 11.406 34.812 24.688 1 82.25 82 ASP A O 1
ATOM 685 N N . PRO A 1 83 ? 12.07 36.875 24.453 1 81.62 83 PRO A N 1
ATOM 686 C CA . PRO A 1 83 ? 13.141 36.531 23.516 1 81.62 83 PRO A CA 1
ATOM 687 C C . PRO A 1 83 ? 14.172 35.594 24.125 1 81.62 83 PRO A C 1
ATOM 689 O O . PRO A 1 83 ? 14.93 34.938 23.391 1 81.62 83 PRO A O 1
ATOM 692 N N . ASN A 1 84 ? 14.164 35.5 25.359 1 83.19 84 ASN A N 1
ATOM 693 C CA . ASN A 1 84 ? 15.164 34.656 26.031 1 83.19 84 ASN A CA 1
ATOM 694 C C . ASN A 1 84 ? 14.578 33.312 26.422 1 83.19 84 ASN A C 1
ATOM 696 O O . ASN A 1 84 ? 15.227 32.531 27.125 1 83.19 84 ASN A O 1
ATOM 700 N N . VAL A 1 85 ? 13.367 33.031 26 1 84.94 85 VAL A N 1
ATOM 701 C CA . VAL A 1 85 ? 12.703 31.781 26.375 1 84.94 85 VAL A CA 1
ATOM 702 C C . VAL A 1 85 ? 13.375 30.609 25.672 1 84.94 85 VAL A C 1
ATOM 704 O O . VAL A 1 85 ? 13.766 30.719 24.5 1 84.94 85 VAL A O 1
ATOM 707 N N . SER A 1 86 ? 13.586 29.562 26.391 1 84.25 86 SER A N 1
ATOM 708 C CA . SER A 1 86 ? 14.219 28.391 25.812 1 84.25 86 SER A CA 1
ATOM 709 C C . SER A 1 86 ? 13.219 27.562 25 1 84.25 86 SER A C 1
ATOM 711 O O . SER A 1 86 ? 12.016 27.656 25.219 1 84.25 86 SER A O 1
ATOM 713 N N . THR A 1 87 ? 13.766 26.781 24.016 1 88.25 87 THR A N 1
ATOM 714 C CA . THR A 1 87 ? 12.938 25.922 23.188 1 88.25 87 THR A CA 1
ATOM 715 C C . THR A 1 87 ? 12.203 24.891 24.047 1 88.25 87 THR A C 1
ATOM 717 O O . THR A 1 87 ? 11.055 24.531 23.75 1 88.25 87 THR A O 1
ATOM 720 N N . ARG A 1 88 ? 12.773 24.5 25.156 1 87.38 88 ARG A N 1
ATOM 721 C CA . ARG A 1 88 ? 12.18 23.516 26.047 1 87.38 88 ARG A CA 1
ATOM 722 C C . ARG A 1 88 ? 10.93 24.062 26.719 1 87.38 88 ARG A C 1
ATOM 724 O O . ARG A 1 88 ? 9.93 23.359 26.859 1 87.38 88 ARG A O 1
ATOM 731 N N . ILE A 1 89 ? 10.977 25.266 27.156 1 84.38 89 ILE A N 1
ATOM 732 C CA . ILE A 1 89 ? 9.859 25.906 27.859 1 84.38 89 ILE A CA 1
ATOM 733 C C . ILE A 1 89 ? 8.688 26.094 26.891 1 84.38 89 ILE A C 1
ATOM 735 O O . ILE A 1 89 ? 7.539 25.812 27.234 1 84.38 89 ILE A O 1
ATOM 739 N N . ILE A 1 90 ? 8.984 26.547 25.656 1 81.62 90 ILE A N 1
ATOM 740 C CA . ILE A 1 90 ? 7.961 26.734 24.641 1 81.62 90 ILE A CA 1
ATOM 741 C C . ILE A 1 90 ? 7.27 25.406 24.359 1 81.62 90 ILE A C 1
ATOM 743 O O . ILE A 1 90 ? 6.039 25.328 24.297 1 81.62 90 ILE A O 1
ATOM 747 N N . ALA A 1 91 ? 8.023 24.375 24.266 1 80.12 91 ALA A N 1
ATOM 748 C CA . ALA A 1 91 ? 7.512 23.047 23.984 1 80.12 91 ALA A CA 1
ATOM 749 C C . ALA A 1 91 ? 6.562 22.578 25.094 1 80.12 91 ALA A C 1
ATOM 751 O O . ALA A 1 91 ? 5.477 22.062 24.812 1 80.12 91 ALA A O 1
ATOM 752 N N . ARG A 1 92 ? 6.93 22.797 26.344 1 85.62 92 ARG A N 1
ATOM 753 C CA . ARG A 1 92 ? 6.145 22.375 27.5 1 85.62 92 ARG A CA 1
ATOM 754 C C . ARG A 1 92 ? 4.855 23.188 27.609 1 85.62 92 ARG A C 1
ATOM 756 O O . ARG A 1 92 ? 3.789 22.625 27.875 1 85.62 92 ARG A O 1
ATOM 763 N N . GLN A 1 93 ? 5.016 24.391 27.359 1 76.5 93 GLN A N 1
ATOM 764 C CA . GLN A 1 93 ? 3.891 25.297 27.547 1 76.5 93 GLN A CA 1
ATOM 765 C C . GLN A 1 93 ? 2.803 25.047 26.5 1 76.5 93 GLN A C 1
ATOM 767 O O . GLN A 1 93 ? 1.613 25.188 26.797 1 76.5 93 GLN A O 1
ATOM 772 N N . HIS A 1 94 ? 3.279 24.703 25.391 1 75.81 94 HIS A N 1
ATOM 773 C CA . HIS A 1 94 ? 2.318 24.594 24.297 1 75.81 94 HIS A CA 1
ATOM 774 C C . HIS A 1 94 ? 2.137 23.141 23.859 1 75.81 94 HIS A C 1
ATOM 776 O O . HIS A 1 94 ? 1.482 22.875 22.859 1 75.81 94 HIS A O 1
ATOM 782 N N . ASN A 1 95 ? 2.754 22.312 24.625 1 73.19 95 ASN A N 1
ATOM 783 C CA . ASN A 1 95 ? 2.609 20.875 24.422 1 73.19 95 ASN A CA 1
ATOM 784 C C . ASN A 1 95 ? 3.01 20.469 23.016 1 73.19 95 ASN A C 1
ATOM 786 O O . ASN A 1 95 ? 2.258 19.781 22.328 1 73.19 95 ASN A O 1
ATOM 790 N N . ILE A 1 96 ? 4.094 20.984 22.656 1 71.75 96 ILE A N 1
ATOM 791 C CA . ILE A 1 96 ? 4.711 20.625 21.375 1 71.75 96 ILE A CA 1
ATOM 792 C C . ILE A 1 96 ? 6.105 20.047 21.609 1 71.75 96 ILE A C 1
ATOM 794 O O . ILE A 1 96 ? 6.707 20.281 22.672 1 71.75 96 ILE A O 1
ATOM 798 N N . SER A 1 97 ? 6.535 19.266 20.797 1 76.44 97 SER A N 1
ATOM 799 C CA . SER A 1 97 ? 7.859 18.688 20.984 1 76.44 97 SER A CA 1
ATOM 800 C C . SER A 1 97 ? 8.953 19.719 20.766 1 76.44 97 SER A C 1
ATOM 802 O O . SER A 1 97 ? 8.797 20.641 19.953 1 76.44 97 SER A O 1
ATOM 804 N N . LYS A 1 98 ? 10.023 19.516 21.531 1 81.5 98 LYS A N 1
ATOM 805 C CA . LYS A 1 98 ? 11.195 20.375 21.391 1 81.5 98 LYS A CA 1
ATOM 806 C C . LYS A 1 98 ? 11.703 20.391 19.953 1 81.5 98 LYS A C 1
ATOM 808 O O . LYS A 1 98 ? 12.094 21.438 19.438 1 81.5 98 LYS A O 1
ATOM 813 N N . SER A 1 99 ? 11.617 19.234 19.344 1 80 99 SER A N 1
ATOM 814 C CA . SER A 1 99 ? 12.094 19.109 17.969 1 80 99 SER A CA 1
ATOM 815 C C . SER A 1 99 ? 11.234 19.938 17.016 1 80 99 SER A C 1
ATOM 817 O O . SER A 1 99 ? 11.758 20.547 16.078 1 80 99 SER A O 1
ATOM 819 N N . SER A 1 100 ? 9.977 20 17.219 1 74.38 100 SER A N 1
ATOM 820 C CA . SER A 1 100 ? 9.07 20.781 16.391 1 74.38 100 SER A CA 1
ATOM 821 C C . SER A 1 100 ? 9.344 22.281 16.547 1 74.38 100 SER A C 1
ATOM 823 O O . SER A 1 100 ? 9.336 23.016 15.555 1 74.38 100 SER A O 1
ATOM 825 N N . VAL A 1 101 ? 9.625 22.703 17.828 1 75.75 101 VAL A N 1
ATOM 826 C CA . VAL A 1 101 ? 9.945 24.109 18.094 1 75.75 101 VAL A CA 1
ATOM 827 C C . VAL A 1 101 ? 11.242 24.484 17.391 1 75.75 101 VAL A C 1
ATOM 829 O O . VAL A 1 101 ? 11.32 25.531 16.75 1 75.75 101 VAL A O 1
ATOM 832 N N . GLN A 1 102 ? 12.156 23.625 17.438 1 81.31 102 GLN A N 1
ATOM 833 C CA . GLN A 1 102 ? 13.438 23.906 16.797 1 81.31 102 GLN A CA 1
ATOM 834 C C . GLN A 1 102 ? 13.297 24.031 15.289 1 81.31 102 GLN A C 1
ATOM 836 O O . GLN A 1 102 ? 13.93 24.875 14.664 1 81.31 102 GLN A O 1
ATOM 841 N N . ARG A 1 103 ? 12.477 23.281 14.75 1 75.94 103 ARG A N 1
ATOM 842 C CA . ARG A 1 103 ? 12.242 23.297 13.305 1 75.94 103 ARG A CA 1
ATOM 843 C C . ARG A 1 103 ? 11.617 24.609 12.867 1 75.94 103 ARG A C 1
ATOM 845 O O . ARG A 1 103 ? 11.938 25.141 11.797 1 75.94 103 ARG A O 1
ATOM 852 N N . ILE A 1 104 ? 10.781 25.078 13.68 1 72.25 104 ILE A N 1
ATOM 853 C CA . ILE A 1 104 ? 10.07 26.312 13.375 1 72.25 104 ILE A CA 1
ATOM 854 C C . ILE A 1 104 ? 11.023 27.5 13.477 1 72.25 104 ILE A C 1
ATOM 856 O O . ILE A 1 104 ? 10.945 28.438 12.68 1 72.25 104 ILE A O 1
ATOM 860 N N . LEU A 1 105 ? 11.906 27.453 14.438 1 76.31 105 LEU A N 1
ATOM 861 C CA . LEU A 1 105 ? 12.781 28.578 14.711 1 76.31 105 LEU A CA 1
ATOM 862 C C . LEU A 1 105 ? 14.016 28.547 13.812 1 76.31 105 LEU A C 1
ATOM 864 O O . LEU A 1 105 ? 14.766 29.516 13.734 1 76.31 105 LEU A O 1
ATOM 868 N N . LYS A 1 106 ? 14.172 27.406 13.047 1 72.12 106 LYS A N 1
ATOM 869 C CA . LYS A 1 106 ? 15.297 27.328 12.125 1 72.12 106 LYS A CA 1
ATOM 870 C C . LYS A 1 106 ? 14.945 27.984 10.789 1 72.12 106 LYS A C 1
ATOM 872 O O . LYS A 1 106 ? 13.797 27.938 10.352 1 72.12 106 LYS A O 1
ATOM 877 N N . MET B 1 1 ? -17.766 -5.113 -2.986 1 84.75 1 MET B N 1
ATOM 878 C CA . MET B 1 1 ? -16.344 -4.766 -3.076 1 84.75 1 MET B CA 1
ATOM 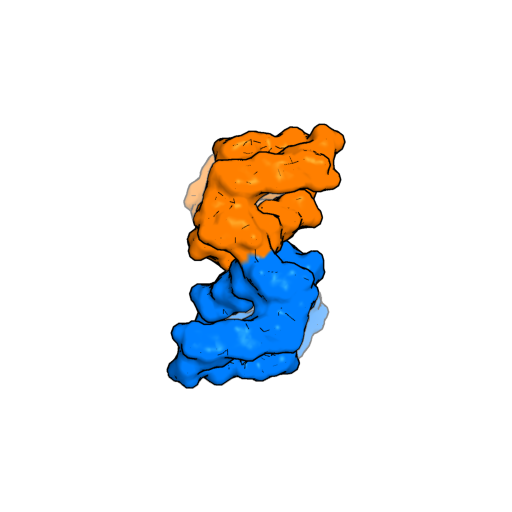879 C C . MET B 1 1 ? -15.477 -5.887 -2.523 1 84.75 1 MET B C 1
ATOM 881 O O . MET B 1 1 ? -15.828 -6.52 -1.526 1 84.75 1 MET B O 1
ATOM 885 N N . LEU B 1 2 ? -14.578 -6.336 -3.312 1 93.94 2 LEU B N 1
ATOM 886 C CA . LEU B 1 2 ? -13.719 -7.438 -2.879 1 93.94 2 LEU B CA 1
ATOM 887 C C . LEU B 1 2 ? -12.93 -7.055 -1.631 1 93.94 2 LEU B C 1
ATOM 889 O O . LEU B 1 2 ? -12.438 -5.926 -1.523 1 93.94 2 LEU B O 1
ATOM 893 N N . SER B 1 3 ? -12.992 -7.875 -0.691 1 94.38 3 SER B N 1
ATOM 894 C CA . SER B 1 3 ? -12.188 -7.672 0.508 1 94.38 3 SER B CA 1
ATOM 895 C C . SER B 1 3 ? -10.703 -7.672 0.181 1 94.38 3 SER B C 1
ATOM 897 O O . SER B 1 3 ? -10.297 -8.086 -0.908 1 94.38 3 SER B O 1
ATOM 899 N N . ASN B 1 4 ? -9.852 -7.168 1.165 1 94.75 4 ASN B N 1
ATOM 900 C CA . ASN B 1 4 ? -8.406 -7.164 0.965 1 94.75 4 ASN B CA 1
ATOM 901 C C . ASN B 1 4 ? -7.863 -8.578 0.79 1 94.75 4 ASN B C 1
ATOM 903 O O . ASN B 1 4 ? -6.945 -8.805 0.003 1 94.75 4 ASN B O 1
ATOM 907 N N . GLN B 1 5 ? -8.445 -9.469 1.53 1 96 5 GLN B N 1
ATOM 908 C CA . GLN B 1 5 ? -8.031 -10.867 1.413 1 96 5 GLN B CA 1
ATOM 909 C C . GLN B 1 5 ? -8.32 -11.414 0.019 1 96 5 GLN B C 1
ATOM 911 O O . GLN B 1 5 ? -7.492 -12.109 -0.566 1 96 5 GLN B O 1
ATOM 916 N N . GLU B 1 6 ? -9.445 -11.078 -0.476 1 97.69 6 GLU B N 1
ATOM 917 C CA . GLU B 1 6 ? -9.836 -11.531 -1.809 1 97.69 6 GLU B CA 1
ATOM 918 C C . GLU B 1 6 ? -8.93 -10.938 -2.879 1 97.69 6 GLU B C 1
ATOM 920 O O . GLU B 1 6 ? -8.57 -11.609 -3.848 1 97.69 6 GLU B O 1
ATOM 925 N N . LYS B 1 7 ? -8.586 -9.711 -2.68 1 98.25 7 LYS B N 1
ATOM 926 C CA . LYS B 1 7 ? -7.695 -9.039 -3.627 1 98.25 7 LYS B CA 1
ATOM 927 C C . LYS B 1 7 ? -6.301 -9.664 -3.607 1 98.25 7 LYS B C 1
ATOM 929 O O . LYS B 1 7 ? -5.676 -9.828 -4.656 1 98.25 7 LYS B O 1
ATOM 934 N N . ARG B 1 8 ? -5.809 -9.961 -2.43 1 98.25 8 ARG B N 1
ATOM 935 C CA . ARG B 1 8 ? -4.531 -10.656 -2.336 1 98.25 8 ARG B CA 1
ATOM 936 C C . ARG B 1 8 ? -4.582 -11.992 -3.07 1 98.25 8 ARG B C 1
ATOM 938 O O . ARG B 1 8 ? -3.631 -12.367 -3.76 1 98.25 8 ARG B O 1
ATOM 945 N N . GLU B 1 9 ? -5.691 -12.688 -2.916 1 98.31 9 GLU B N 1
ATOM 946 C CA . GLU B 1 9 ? -5.859 -13.984 -3.572 1 98.31 9 GLU B CA 1
ATOM 947 C C . GLU B 1 9 ? -5.789 -13.844 -5.09 1 98.31 9 GLU B C 1
ATOM 949 O O . GLU B 1 9 ? -5.27 -14.734 -5.773 1 98.31 9 GLU B O 1
ATOM 954 N N . ILE B 1 10 ? -6.297 -12.797 -5.543 1 98.81 10 ILE B N 1
ATOM 955 C CA . ILE B 1 10 ? -6.25 -12.555 -6.98 1 98.81 10 ILE B CA 1
ATOM 956 C C . ILE B 1 10 ? -4.797 -12.539 -7.457 1 98.81 10 ILE B C 1
ATOM 958 O O . ILE B 1 10 ? -4.457 -13.188 -8.453 1 98.81 10 ILE B O 1
ATOM 962 N N . ILE B 1 11 ? -3.939 -11.828 -6.727 1 98.81 11 ILE B N 1
ATOM 963 C CA . ILE B 1 11 ? -2.549 -11.688 -7.145 1 98.81 11 ILE B CA 1
ATOM 964 C C . ILE B 1 11 ? -1.842 -13.039 -7.047 1 98.81 11 ILE B C 1
ATOM 966 O O . ILE B 1 11 ? -1.087 -13.414 -7.949 1 98.81 11 ILE B O 1
ATOM 970 N N . LEU B 1 12 ? -2.133 -13.766 -6.004 1 98.62 12 LEU B N 1
ATOM 971 C CA . LEU B 1 12 ? -1.495 -15.062 -5.824 1 98.62 12 LEU B CA 1
ATOM 972 C C . LEU B 1 12 ? -1.941 -16.047 -6.906 1 98.62 12 LEU B C 1
ATOM 974 O O . LEU B 1 12 ? -1.113 -16.734 -7.504 1 98.62 12 LEU B O 1
ATOM 978 N N . VAL B 1 13 ? -3.197 -16.109 -7.207 1 98.75 13 VAL B N 1
ATOM 979 C CA . VAL B 1 13 ? -3.727 -17.016 -8.219 1 98.75 13 VAL B CA 1
ATOM 980 C C . VAL B 1 13 ? -3.291 -16.562 -9.609 1 98.75 13 VAL B C 1
ATOM 982 O O . VAL B 1 13 ? -3.039 -17.391 -10.484 1 98.75 13 VAL B O 1
ATOM 98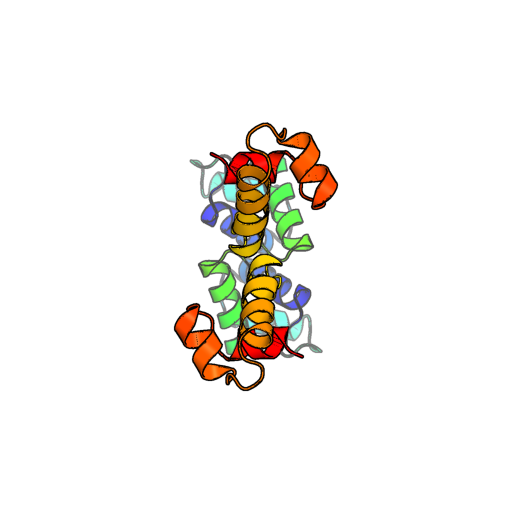5 N N . TYR B 1 14 ? -3.199 -15.25 -9.734 1 98.88 14 TYR B N 1
ATOM 986 C CA . TYR B 1 14 ? -2.668 -14.727 -10.984 1 98.88 14 TYR B CA 1
ATOM 987 C C . TYR B 1 14 ? -1.279 -15.289 -11.266 1 98.88 14 TYR B C 1
ATOM 989 O O . TYR B 1 14 ? -0.997 -15.734 -12.375 1 98.88 14 TYR B O 1
ATOM 997 N N . GLY B 1 15 ? -0.446 -15.297 -10.258 1 98.38 15 GLY B N 1
ATOM 998 C CA . GLY B 1 15 ? 0.85 -15.945 -10.383 1 98.38 15 GLY B CA 1
ATOM 999 C C . GLY B 1 15 ? 0.748 -17.422 -10.672 1 98.38 15 GLY B C 1
ATOM 1000 O O . GLY B 1 15 ? 1.444 -17.953 -11.547 1 98.38 15 GLY B O 1
ATOM 1001 N N . GLU B 1 16 ? -0.099 -18.078 -10 1 98.19 16 GLU B N 1
ATOM 1002 C CA . GLU B 1 16 ? -0.341 -19.516 -10.156 1 98.19 16 GLU B CA 1
ATOM 1003 C C . GLU B 1 16 ? -0.789 -19.844 -11.578 1 98.19 16 GLU B C 1
ATOM 1005 O O . GLU B 1 16 ? -0.478 -20.922 -12.102 1 98.19 16 GLU B O 1
ATOM 1010 N N . SER B 1 17 ? -1.479 -18.906 -12.156 1 98.19 17 SER B N 1
ATOM 1011 C CA . SER B 1 17 ? -2.102 -19.125 -13.453 1 98.19 17 SER B CA 1
ATOM 1012 C C . SER B 1 17 ? -1.21 -18.625 -14.586 1 98.19 17 SER B C 1
ATOM 1014 O O . SER B 1 17 ? -1.694 -18.344 -15.68 1 98.19 17 SER B O 1
ATOM 1016 N N . GLY B 1 18 ? 0.08 -18.438 -14.297 1 97.12 18 GLY B N 1
ATOM 1017 C CA . GLY B 1 18 ? 1.016 -18 -15.32 1 97.12 18 GLY B CA 1
ATOM 1018 C C . GLY B 1 18 ? 0.75 -16.594 -15.812 1 97.12 18 GLY B C 1
ATOM 1019 O O . GLY B 1 18 ? 0.957 -16.281 -16.984 1 97.12 18 GLY B O 1
ATOM 1020 N N . ARG B 1 19 ? 0.128 -15.844 -15.016 1 98.12 19 ARG B N 1
ATOM 1021 C CA . ARG B 1 19 ? -0.129 -14.438 -15.273 1 98.12 19 ARG B CA 1
ATOM 1022 C C . ARG B 1 19 ? -1.135 -14.266 -16.406 1 98.12 19 ARG B C 1
ATOM 1024 O O . ARG B 1 19 ? -0.998 -13.359 -17.234 1 98.12 19 ARG B O 1
ATOM 1031 N N . ASN B 1 20 ? -2.047 -15.227 -16.438 1 98.69 20 ASN B N 1
ATOM 1032 C CA . ASN B 1 20 ? -3.154 -15.195 -17.375 1 98.69 20 ASN B CA 1
ATOM 1033 C C . ASN B 1 20 ? -4.449 -14.742 -16.703 1 98.69 20 ASN B C 1
ATOM 1035 O O . ASN B 1 20 ? -5.004 -15.453 -15.875 1 98.69 20 ASN B O 1
ATOM 1039 N N . LEU B 1 21 ? -4.898 -13.602 -17.141 1 98.75 21 LEU B N 1
ATOM 1040 C CA . LEU B 1 21 ? -6.039 -12.977 -16.484 1 98.75 21 LEU B CA 1
ATOM 1041 C C . LEU B 1 21 ? -7.281 -13.852 -16.594 1 98.75 21 LEU B C 1
ATOM 1043 O O . LEU B 1 21 ? -8.016 -14.016 -15.617 1 98.75 21 LEU B O 1
ATOM 1047 N N . GLN B 1 22 ? -7.465 -14.453 -17.766 1 98.75 22 GLN B N 1
ATOM 1048 C CA . GLN B 1 22 ? -8.648 -15.281 -17.984 1 98.75 22 GLN B CA 1
ATOM 1049 C C . GLN B 1 22 ? -8.602 -16.547 -17.125 1 98.75 22 GLN B C 1
ATOM 1051 O O . GLN B 1 22 ? -9.594 -16.906 -16.5 1 98.75 22 GLN B O 1
ATOM 1056 N N . LEU B 1 23 ? -7.465 -17.172 -17.172 1 98.69 23 LEU B N 1
ATOM 1057 C CA . LEU B 1 23 ? -7.305 -18.391 -16.375 1 98.69 23 LEU B CA 1
ATOM 1058 C C . LEU B 1 23 ? -7.41 -18.078 -14.891 1 98.69 23 LEU B C 1
ATOM 1060 O O . LEU B 1 23 ? -8.008 -18.844 -14.133 1 98.69 23 LEU B O 1
ATOM 1064 N N . THR B 1 24 ? -6.848 -16.969 -14.492 1 98.81 24 THR B N 1
ATOM 1065 C CA . THR B 1 24 ? -6.93 -16.531 -13.102 1 98.81 24 THR B CA 1
ATOM 1066 C C . THR B 1 24 ? -8.383 -16.406 -12.664 1 98.81 24 THR B C 1
ATOM 1068 O O . THR B 1 24 ? -8.766 -16.922 -11.609 1 98.81 24 THR B O 1
ATOM 1071 N N . THR B 1 25 ? -9.211 -15.758 -13.477 1 98.69 25 THR B N 1
ATOM 1072 C CA . THR B 1 25 ? -10.617 -15.531 -13.164 1 98.69 25 THR B CA 1
ATOM 1073 C C . THR B 1 25 ? -11.359 -16.859 -13.016 1 98.69 25 THR B C 1
ATOM 1075 O O . THR B 1 25 ? -12.133 -17.031 -12.07 1 98.69 25 THR B O 1
ATOM 1078 N N . ARG B 1 26 ? -11.07 -17.75 -13.898 1 98.62 26 ARG B N 1
ATOM 1079 C CA . ARG B 1 26 ? -11.711 -19.062 -13.883 1 98.62 26 ARG B CA 1
ATOM 1080 C C . ARG B 1 26 ? -11.344 -19.844 -12.617 1 98.62 26 ARG B C 1
ATOM 1082 O O . ARG B 1 26 ? -12.219 -20.406 -11.961 1 98.62 26 ARG B O 1
ATOM 1089 N N . VAL B 1 27 ? -10.094 -19.859 -12.367 1 98.5 27 VAL B N 1
ATOM 1090 C CA . VAL B 1 27 ? -9.602 -20.594 -11.211 1 98.5 27 VAL B CA 1
ATOM 1091 C C . VAL B 1 27 ? -10.188 -20.016 -9.938 1 98.5 27 VAL B C 1
ATOM 1093 O O . VAL B 1 27 ? -10.641 -20.75 -9.055 1 98.5 27 VAL B O 1
ATOM 1096 N N . LEU B 1 28 ? -10.188 -18.672 -9.789 1 98.44 28 LEU B N 1
ATOM 1097 C CA . LEU B 1 28 ? -10.727 -18 -8.617 1 98.44 28 LEU B CA 1
ATOM 1098 C C . LEU B 1 28 ? -12.203 -18.344 -8.422 1 98.44 28 LEU B C 1
ATOM 1100 O O . LEU B 1 28 ? -12.633 -18.656 -7.305 1 98.44 28 LEU B O 1
ATOM 1104 N N . GLN B 1 29 ? -12.961 -18.328 -9.508 1 98.06 29 GLN B N 1
ATOM 1105 C CA . GLN B 1 29 ? -14.391 -18.625 -9.438 1 98.06 29 GLN B CA 1
ATOM 1106 C C . GLN B 1 29 ? -14.641 -20.062 -9.023 1 98.06 29 GLN B C 1
ATOM 1108 O O . GLN B 1 29 ? -15.594 -20.359 -8.297 1 98.06 29 GLN B O 1
ATOM 1113 N N . GLU B 1 30 ? -13.852 -21 -9.492 1 97.75 30 GLU B N 1
ATOM 1114 C CA . GLU B 1 30 ? -13.969 -22.406 -9.148 1 97.75 30 GLU B CA 1
ATOM 1115 C C . GLU B 1 30 ? -13.625 -22.641 -7.68 1 97.75 30 GLU B C 1
ATOM 1117 O O . GLU B 1 30 ? -14.312 -23.406 -6.988 1 97.75 30 GLU B O 1
ATOM 1122 N N . ARG B 1 31 ? -12.586 -22.031 -7.238 1 97.31 31 ARG B N 1
ATOM 1123 C CA . ARG B 1 31 ? -12.086 -22.234 -5.887 1 97.31 31 ARG B CA 1
ATOM 1124 C C . ARG B 1 31 ? -12.953 -21.531 -4.855 1 97.31 31 ARG B C 1
ATOM 1126 O O . ARG B 1 31 ? -13.125 -22.016 -3.736 1 97.31 31 ARG B O 1
ATOM 1133 N N . PHE B 1 32 ? -13.422 -20.422 -5.219 1 97.12 32 PHE B N 1
ATOM 1134 C CA . PHE B 1 32 ? -14.25 -19.625 -4.328 1 97.12 32 PHE B CA 1
ATOM 1135 C C . PHE B 1 32 ? -15.578 -19.266 -4.992 1 97.12 32 PHE B C 1
ATOM 1137 O O . PHE B 1 32 ? -15.82 -18.094 -5.312 1 97.12 32 PHE B O 1
ATOM 1144 N N . PRO B 1 33 ? -16.484 -20.172 -5.141 1 95.5 33 PRO B N 1
ATOM 1145 C CA . PRO B 1 33 ? -17.75 -19.953 -5.863 1 95.5 33 PRO B CA 1
ATOM 1146 C C . PRO B 1 33 ? -18.641 -18.938 -5.188 1 95.5 33 PRO B C 1
ATOM 1148 O O . PRO B 1 33 ? -19.516 -18.359 -5.836 1 95.5 33 PRO B O 1
ATOM 1151 N N . GLN B 1 34 ? -18.453 -18.672 -3.904 1 96.31 34 GLN B N 1
ATOM 1152 C CA . GLN B 1 34 ? -19.281 -17.734 -3.16 1 96.31 34 GLN B CA 1
ATOM 1153 C C . GLN B 1 34 ? -18.891 -16.281 -3.443 1 96.31 34 GLN B C 1
ATOM 1155 O O . GLN B 1 34 ? -19.609 -15.352 -3.092 1 96.31 34 GLN B O 1
ATOM 1160 N N . VAL B 1 35 ? -17.703 -16.109 -3.975 1 96.38 35 VAL B N 1
ATOM 1161 C CA . VAL B 1 35 ? -17.203 -14.773 -4.312 1 96.38 35 VAL B CA 1
ATOM 1162 C C . VAL B 1 35 ? -17.359 -14.531 -5.812 1 96.38 35 VAL B C 1
ATOM 1164 O O . VAL B 1 35 ? -17.047 -15.398 -6.625 1 96.38 35 VAL B O 1
ATOM 1167 N N . ARG B 1 36 ? -17.859 -13.414 -6.191 1 95 36 ARG B N 1
ATOM 1168 C CA . ARG B 1 36 ? -18.047 -13.086 -7.602 1 95 36 ARG B CA 1
ATOM 1169 C C . ARG B 1 36 ? -16.812 -12.406 -8.18 1 95 36 ARG B C 1
ATOM 1171 O O . ARG B 1 36 ? -16.641 -11.195 -8.047 1 95 36 ARG B O 1
ATOM 1178 N N . TYR B 1 37 ? -15.953 -13.156 -8.828 1 97.31 37 TYR B N 1
ATOM 1179 C CA . TYR B 1 37 ? -14.797 -12.625 -9.547 1 97.31 37 TYR B CA 1
ATOM 1180 C C . TYR B 1 37 ? -15.117 -12.43 -11.023 1 97.31 37 TYR B C 1
ATOM 1182 O O . TYR B 1 37 ? -15.523 -13.375 -11.711 1 97.31 37 TYR B O 1
ATOM 1190 N N . SER B 1 38 ? -15.07 -11.281 -11.492 1 97.69 38 SER B N 1
ATOM 1191 C CA . SER B 1 38 ? -15.18 -11.008 -12.922 1 97.69 38 SER B CA 1
ATOM 1192 C C . SER B 1 38 ? -13.828 -10.672 -13.531 1 97.69 38 SER B C 1
ATOM 1194 O O . SER B 1 38 ? -12.914 -10.242 -12.828 1 97.69 38 SER B O 1
ATOM 1196 N N . LEU B 1 39 ? -13.742 -10.922 -14.82 1 98.25 39 LEU B N 1
ATOM 1197 C CA . LEU B 1 39 ? -12.5 -10.594 -15.516 1 98.25 39 LEU B CA 1
ATOM 1198 C C . LEU B 1 39 ? -12.141 -9.125 -15.312 1 98.25 39 LEU B C 1
ATOM 1200 O O . LEU B 1 39 ? -10.969 -8.781 -15.141 1 98.25 39 LEU B O 1
ATOM 1204 N N . LYS B 1 40 ? -13.086 -8.266 -15.398 1 98.19 40 LYS B N 1
ATOM 1205 C CA . LYS B 1 40 ? -12.891 -6.828 -15.203 1 98.19 40 LYS B CA 1
ATOM 1206 C C . LYS B 1 40 ? -12.297 -6.535 -13.828 1 98.19 40 LYS B C 1
ATOM 1208 O O . LYS B 1 40 ? -11.328 -5.777 -13.719 1 98.19 40 LYS B O 1
ATOM 1213 N N . LYS B 1 41 ? -12.844 -7.082 -12.766 1 97.94 41 LYS B N 1
ATOM 1214 C CA . LYS B 1 41 ? -12.367 -6.887 -11.398 1 97.94 41 LYS B CA 1
ATOM 1215 C C . LYS B 1 41 ? -10.945 -7.414 -11.234 1 97.94 41 LYS B C 1
ATOM 1217 O O . LYS B 1 41 ? -10.094 -6.746 -10.648 1 97.94 41 LYS B O 1
ATOM 1222 N N . VAL B 1 42 ? -10.703 -8.586 -11.75 1 98.62 42 VAL B N 1
ATOM 1223 C CA . VAL B 1 42 ? -9.391 -9.219 -11.656 1 98.62 42 VAL B CA 1
ATOM 1224 C C . VAL B 1 42 ? -8.359 -8.359 -12.375 1 98.62 42 VAL B C 1
ATOM 1226 O O . VAL B 1 42 ? -7.277 -8.094 -11.836 1 98.62 42 VAL B O 1
ATOM 1229 N N . ARG B 1 43 ? -8.672 -7.953 -13.531 1 98.69 43 ARG B N 1
ATOM 1230 C CA . ARG B 1 43 ? -7.781 -7.094 -14.305 1 98.69 43 ARG B CA 1
ATOM 1231 C C . ARG B 1 43 ? -7.461 -5.812 -13.547 1 98.69 43 ARG B C 1
ATOM 1233 O O . ARG B 1 43 ? -6.309 -5.371 -13.516 1 98.69 43 ARG B O 1
ATOM 1240 N N . LYS B 1 44 ? -8.492 -5.254 -13.055 1 97.88 44 LYS B N 1
ATOM 1241 C CA . LYS B 1 44 ? -8.336 -4 -12.32 1 97.88 44 LYS B CA 1
ATOM 1242 C C . LYS B 1 44 ? -7.367 -4.168 -11.156 1 97.88 44 LYS B C 1
ATOM 1244 O O . LYS B 1 44 ? -6.492 -3.326 -10.938 1 97.88 44 LYS B O 1
ATOM 1249 N N . ILE B 1 45 ? -7.477 -5.168 -10.352 1 98.12 45 ILE B N 1
ATOM 1250 C CA . ILE B 1 45 ? -6.668 -5.398 -9.156 1 98.12 45 ILE B CA 1
ATOM 1251 C C . ILE B 1 45 ? -5.234 -5.723 -9.562 1 98.12 45 ILE B C 1
ATOM 1253 O O . ILE B 1 45 ? -4.281 -5.246 -8.938 1 98.12 45 ILE B O 1
ATOM 1257 N N . VAL B 1 46 ? -5.121 -6.543 -10.617 1 98.5 46 VAL B N 1
ATOM 1258 C CA . VAL B 1 46 ? -3.785 -6.875 -11.102 1 98.5 46 VAL B CA 1
ATOM 1259 C C . VAL B 1 46 ? -3.07 -5.609 -11.562 1 98.5 46 VAL B C 1
ATOM 1261 O O . VAL B 1 46 ? -1.898 -5.398 -11.242 1 98.5 46 VAL B O 1
ATOM 1264 N N . ARG B 1 47 ? -3.762 -4.812 -12.258 1 97.69 47 ARG B N 1
ATOM 1265 C CA . ARG B 1 47 ? -3.189 -3.557 -12.734 1 97.69 47 ARG B CA 1
ATOM 1266 C C . ARG B 1 47 ? -2.805 -2.656 -11.562 1 97.69 47 ARG B C 1
ATOM 1268 O O . ARG B 1 47 ? -1.74 -2.035 -11.578 1 97.69 47 ARG B O 1
ATOM 1275 N N . LEU B 1 48 ? -3.682 -2.523 -10.578 1 95.5 48 LEU B N 1
ATOM 1276 C CA . LEU B 1 48 ? -3.402 -1.743 -9.375 1 95.5 48 LEU B CA 1
ATOM 1277 C C . LEU B 1 48 ? -2.113 -2.213 -8.711 1 95.5 48 LEU B C 1
ATOM 1279 O O . LEU B 1 48 ? -1.264 -1.397 -8.344 1 95.5 48 LEU B O 1
ATOM 1283 N N . PHE B 1 49 ? -1.936 -3.518 -8.594 1 97.69 49 PHE B N 1
ATOM 1284 C CA . PHE B 1 49 ? -0.754 -4.098 -7.965 1 97.69 49 PHE B CA 1
ATOM 1285 C C . PHE B 1 49 ? 0.495 -3.805 -8.789 1 97.69 49 PHE B C 1
ATOM 1287 O O . PHE B 1 49 ? 1.549 -3.484 -8.234 1 97.69 49 PHE B O 1
ATOM 1294 N N . GLU B 1 50 ? 0.359 -3.889 -10.094 1 96.75 50 GLU B N 1
ATOM 1295 C CA . GLU B 1 50 ? 1.489 -3.627 -10.984 1 96.75 50 GLU B CA 1
ATOM 1296 C C . GLU B 1 50 ? 1.915 -2.162 -10.914 1 96.75 50 GLU B C 1
ATOM 1298 O O . GLU B 1 50 ? 3.107 -1.855 -10.961 1 96.75 50 GLU B O 1
ATOM 1303 N N . ASP B 1 51 ? 0.949 -1.316 -10.758 1 93.75 51 ASP B N 1
ATOM 1304 C CA . ASP B 1 51 ? 1.221 0.118 -10.797 1 93.75 51 ASP B CA 1
ATOM 1305 C C . ASP B 1 51 ? 1.727 0.617 -9.445 1 93.75 51 ASP B C 1
ATOM 1307 O O . ASP B 1 51 ? 2.596 1.489 -9.383 1 93.75 51 ASP B O 1
ATOM 1311 N N . THR B 1 52 ? 1.171 0.024 -8.312 1 91.12 52 THR B N 1
ATOM 1312 C CA . THR B 1 52 ? 1.401 0.659 -7.02 1 91.12 52 THR B CA 1
ATOM 1313 C C . THR B 1 52 ? 2.086 -0.307 -6.055 1 91.12 52 THR B C 1
ATOM 1315 O O . THR B 1 52 ? 2.49 0.084 -4.957 1 91.12 52 THR B O 1
ATOM 1318 N N . SER B 1 53 ? 2.143 -1.62 -6.418 1 96.12 53 SER B N 1
ATOM 1319 C CA . SER B 1 53 ? 2.709 -2.662 -5.566 1 96.12 53 SER B CA 1
ATOM 1320 C C . SER B 1 53 ? 1.833 -2.912 -4.344 1 96.12 53 SER B C 1
ATOM 1322 O O . SER B 1 53 ? 2.32 -3.367 -3.307 1 96.12 53 SER B O 1
ATOM 1324 N N . SER B 1 54 ? 0.625 -2.461 -4.5 1 95.56 54 SER B N 1
ATOM 1325 C CA . SER B 1 54 ? -0.406 -2.639 -3.482 1 95.56 54 SER B CA 1
ATOM 1326 C C . SER B 1 54 ? -1.754 -2.969 -4.113 1 95.56 54 SER B C 1
ATOM 1328 O O . SER B 1 54 ? -2.033 -2.561 -5.242 1 95.56 54 SER B O 1
ATOM 1330 N N . VAL B 1 55 ? -2.512 -3.791 -3.396 1 96.38 55 VAL B N 1
ATOM 1331 C CA . VAL B 1 55 ? -3.846 -4.078 -3.914 1 96.38 55 VAL B CA 1
ATOM 1332 C C . VAL B 1 55 ? -4.875 -3.201 -3.205 1 96.38 55 VAL B C 1
ATOM 1334 O O . VAL B 1 55 ? -6.082 -3.359 -3.406 1 96.38 55 VAL B O 1
ATOM 1337 N N . VAL B 1 56 ? -4.375 -2.32 -2.305 1 89.12 56 VAL B N 1
ATOM 1338 C CA . VAL B 1 56 ? -5.227 -1.37 -1.6 1 89.12 56 VAL B CA 1
ATOM 1339 C C . VAL B 1 56 ? -4.852 0.056 -1.994 1 89.12 56 VAL B C 1
ATOM 1341 O O . VAL B 1 56 ? -3.68 0.35 -2.24 1 89.12 56 VAL B O 1
ATOM 1344 N N . LYS B 1 57 ? -5.793 0.861 -2.117 1 77.25 57 LYS B N 1
ATOM 1345 C CA . LYS B 1 57 ? -5.496 2.26 -2.416 1 77.25 57 LYS B CA 1
ATOM 1346 C C . LYS B 1 57 ? -4.914 2.971 -1.198 1 77.25 57 LYS B C 1
ATOM 1348 O O . LYS B 1 57 ? -5.379 2.766 -0.074 1 77.25 57 LYS B O 1
ATOM 1353 N N . PRO B 1 58 ? -3.826 3.613 -1.453 1 64.31 58 PRO B N 1
ATOM 1354 C CA . PRO B 1 58 ? -3.275 4.359 -0.32 1 64.31 58 PRO B CA 1
ATOM 1355 C C . PRO B 1 58 ? -4.309 5.266 0.347 1 64.31 58 PRO B C 1
ATOM 1357 O O . PRO B 1 58 ? -5.168 5.836 -0.332 1 64.31 58 PRO B O 1
ATOM 1360 N N . LYS B 1 59 ? -4.504 4.98 1.661 1 60.03 59 LYS B N 1
ATOM 1361 C CA . LYS B 1 59 ? -5.375 5.926 2.355 1 60.03 59 LYS B CA 1
ATOM 1362 C C . LYS B 1 59 ? -4.926 7.367 2.113 1 60.03 59 LYS B C 1
ATOM 1364 O O . LYS B 1 59 ? -3.738 7.676 2.209 1 60.03 59 LYS B O 1
ATOM 1369 N N . ARG B 1 60 ? -5.746 8 1.347 1 51.88 60 ARG B N 1
ATOM 1370 C CA . ARG B 1 60 ? -5.469 9.43 1.272 1 51.88 60 ARG B CA 1
ATOM 1371 C C . ARG B 1 60 ? -5.348 10.039 2.666 1 51.88 60 ARG B C 1
ATOM 1373 O O . ARG B 1 60 ? -6.23 9.859 3.508 1 51.88 60 ARG B O 1
ATOM 1380 N N . VAL B 1 61 ? -4.188 9.883 3.148 1 45.69 61 VAL B N 1
ATOM 1381 C CA . VAL B 1 61 ? -4.047 10.578 4.426 1 45.69 61 VAL B CA 1
ATOM 1382 C C . VAL B 1 61 ? -4.613 11.992 4.309 1 45.69 61 VAL B C 1
ATOM 1384 O O . VAL B 1 61 ? -4.109 12.805 3.537 1 45.69 61 VAL B O 1
ATOM 1387 N N . TYR B 1 62 ? -5.98 11.867 4.328 1 39.41 62 TYR B N 1
ATOM 1388 C CA . TYR B 1 62 ? -6.52 13.211 4.488 1 39.41 62 TYR B CA 1
ATOM 1389 C C . TYR B 1 62 ? -5.918 13.891 5.711 1 39.41 62 TYR B C 1
ATOM 1391 O O . TYR B 1 62 ? -5.828 13.297 6.785 1 39.41 62 TYR B O 1
ATOM 1399 N N . PHE B 1 63 ? -4.887 14.375 5.523 1 36.97 63 PHE B N 1
ATOM 1400 C CA . PHE B 1 63 ? -4.398 15.18 6.641 1 36.97 63 PHE B CA 1
ATOM 1401 C C . PHE B 1 63 ? -5.531 15.984 7.266 1 36.97 63 PHE B C 1
ATOM 1403 O O . PHE B 1 63 ? -6.234 16.719 6.57 1 36.97 63 PHE B O 1
ATOM 1410 N N . PRO B 1 64 ? -6.184 15.156 8.18 1 39.91 64 PRO B N 1
ATOM 1411 C CA . PRO B 1 64 ? -7.074 16.109 8.844 1 39.91 64 PRO B CA 1
ATOM 1412 C C . PRO B 1 64 ? -6.465 17.5 8.945 1 39.91 64 PRO B C 1
ATOM 1414 O O . PRO B 1 64 ? -5.277 17.641 9.234 1 39.91 64 PRO B O 1
ATOM 1417 N N . VAL B 1 65 ? -6.664 18.188 7.922 1 41.31 65 VAL B N 1
ATOM 1418 C CA . VAL B 1 65 ? -6.316 19.578 8.18 1 41.31 65 VAL B CA 1
ATOM 1419 C C . VAL B 1 65 ? -6.352 19.859 9.68 1 41.31 65 VAL B C 1
ATOM 1421 O O . VAL B 1 65 ? -7.418 19.828 10.297 1 41.31 65 VAL B O 1
ATOM 1424 N N . ARG B 1 66 ? -5.758 18.906 10.43 1 43.84 66 ARG B N 1
ATOM 1425 C CA . ARG B 1 66 ? -5.754 19.344 11.82 1 43.84 66 ARG B CA 1
ATOM 1426 C C . ARG B 1 66 ? -5.996 20.844 11.914 1 43.84 66 ARG B C 1
ATOM 1428 O O . ARG B 1 66 ? -5.355 21.625 11.211 1 43.84 66 ARG B O 1
ATOM 1435 N N . HIS B 1 67 ? -7.059 21.281 12.008 1 43.53 67 HIS B N 1
ATOM 1436 C CA . HIS B 1 67 ? -7.316 22.656 12.453 1 43.53 67 HIS B CA 1
ATOM 1437 C C . HIS B 1 67 ? -6.117 23.219 13.195 1 43.53 67 HIS B C 1
ATOM 1439 O O . HIS B 1 67 ? -5.727 22.703 14.25 1 43.53 67 HIS B O 1
ATOM 1445 N N . ASN B 1 68 ? -4.973 23.328 12.414 1 49.56 68 ASN B N 1
ATOM 1446 C CA . ASN B 1 68 ? -3.797 24 12.969 1 49.56 68 ASN B CA 1
ATOM 1447 C C . ASN B 1 68 ? -4.184 25.031 14.023 1 49.56 68 ASN B C 1
ATOM 1449 O O . ASN B 1 68 ? -5.027 25.891 13.781 1 49.56 68 ASN B O 1
ATOM 1453 N N . ASP B 1 69 ? -4.066 24.5 15.164 1 56.91 69 ASP B N 1
ATOM 1454 C CA . ASP B 1 69 ? -4.355 25.422 16.25 1 56.91 69 ASP B CA 1
ATOM 1455 C C . ASP B 1 69 ? -4.109 26.875 15.828 1 56.91 69 ASP B C 1
ATOM 1457 O O . ASP B 1 69 ? -4.867 27.781 16.188 1 56.91 69 ASP B O 1
ATOM 1461 N N . ALA B 1 70 ? -3.182 27.062 15.008 1 59 70 ALA B N 1
ATOM 1462 C CA . ALA B 1 70 ? -2.904 28.406 14.539 1 59 70 ALA B CA 1
ATOM 1463 C C . ALA B 1 70 ? -3.984 28.891 13.57 1 59 70 ALA B C 1
ATOM 1465 O O . ALA B 1 70 ? -4.414 30.047 13.625 1 59 70 ALA B O 1
ATOM 1466 N N . LEU B 1 71 ? -4.359 27.844 12.711 1 63.62 71 LEU B N 1
ATOM 1467 C CA . LEU B 1 71 ? -5.41 28.219 11.773 1 63.62 71 LEU B CA 1
ATOM 1468 C C . LEU B 1 71 ? -6.727 28.484 12.508 1 63.62 71 LEU B C 1
ATOM 1470 O O . LEU B 1 71 ? -7.449 29.422 12.172 1 63.62 71 LEU B O 1
ATOM 1474 N N . VAL B 1 72 ? -6.855 27.609 13.367 1 69.56 72 VAL B N 1
ATOM 1475 C CA . VAL B 1 72 ? -8.039 27.781 14.211 1 69.56 72 VAL B CA 1
ATOM 1476 C C . VAL B 1 72 ? -7.957 29.125 14.938 1 69.56 72 VAL B C 1
ATOM 1478 O O . VAL B 1 72 ? -8.945 29.844 15.016 1 69.56 72 VAL B O 1
ATOM 1481 N N . GLN B 1 73 ? -6.781 29.422 15.406 1 70.62 73 GLN B N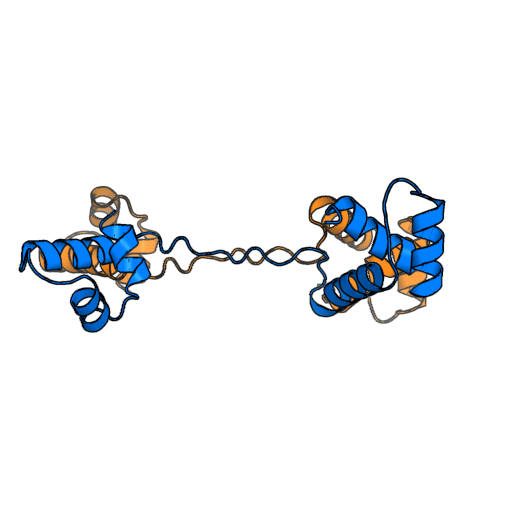 1
ATOM 1482 C CA . GLN B 1 73 ? -6.586 30.688 16.109 1 70.62 73 GLN B CA 1
ATOM 1483 C C . GLN B 1 73 ? -6.758 31.875 15.18 1 70.62 73 GLN B C 1
ATOM 1485 O O . GLN B 1 73 ? -7.34 32.875 15.562 1 70.62 73 GLN B O 1
ATOM 1490 N N . VAL B 1 74 ? -6.277 31.766 14.031 1 69.75 74 VAL B N 1
ATOM 1491 C CA . VAL B 1 74 ? -6.395 32.844 13.047 1 69.75 74 VAL B CA 1
ATOM 1492 C C . VAL B 1 74 ? -7.867 33.094 12.727 1 69.75 74 VAL B C 1
ATOM 1494 O O . VAL B 1 74 ? -8.312 34.219 12.672 1 69.75 74 VAL B O 1
ATOM 1497 N N . VAL B 1 75 ? -8.516 31.922 12.578 1 75.12 75 VAL B N 1
ATOM 1498 C CA . VAL B 1 75 ? -9.93 32.062 12.234 1 75.12 75 VAL B CA 1
ATOM 1499 C C . VAL B 1 75 ? -10.703 32.594 13.43 1 75.12 75 VAL B C 1
ATOM 1501 O O . VAL B 1 75 ? -11.523 33.5 13.273 1 75.12 75 VAL B O 1
ATOM 1504 N N . ARG B 1 76 ? -10.375 32.156 14.539 1 77.62 76 ARG B N 1
ATOM 1505 C CA . ARG B 1 76 ? -11.062 32.656 15.734 1 77.62 76 ARG B CA 1
ATOM 1506 C C . ARG B 1 76 ? -10.75 34.125 15.992 1 77.62 76 ARG B C 1
ATOM 1508 O O . ARG B 1 76 ? -11.641 34.906 16.375 1 77.62 76 ARG B O 1
ATOM 1515 N N . ASN B 1 77 ? -9.5 34.5 15.789 1 76 77 ASN B N 1
ATOM 1516 C CA . ASN B 1 77 ? -9.109 35.875 15.969 1 76 77 ASN B CA 1
ATOM 1517 C C . ASN B 1 77 ? -9.844 36.812 14.992 1 76 77 ASN B C 1
ATOM 1519 O O . ASN B 1 77 ? -10.25 37.906 15.352 1 76 77 ASN B O 1
ATOM 1523 N N . ALA B 1 78 ? -10 36.344 13.844 1 76.88 78 ALA B N 1
ATOM 1524 C CA . ALA B 1 78 ? -10.688 37.125 12.82 1 76.88 78 ALA B CA 1
ATOM 1525 C C . ALA B 1 78 ? -12.148 37.375 13.211 1 76.88 78 ALA B C 1
ATOM 1527 O O . ALA B 1 78 ? -12.664 38.469 13.031 1 76.88 78 ALA B O 1
ATOM 1528 N N . VAL B 1 79 ? -12.742 36.312 13.75 1 82.38 79 VAL B N 1
ATOM 1529 C CA . VAL B 1 79 ? -14.141 36.406 14.164 1 82.38 79 VAL B CA 1
ATOM 1530 C C . VAL B 1 79 ? -14.25 37.281 15.406 1 82.38 79 VAL B C 1
ATOM 1532 O O . VAL B 1 79 ? -15.195 38.062 15.539 1 82.38 79 VAL B O 1
ATOM 1535 N N . GLU B 1 80 ? -13.273 37.188 16.203 1 80.75 80 GLU B N 1
ATOM 1536 C CA . GLU B 1 80 ? -13.258 38 17.406 1 80.75 80 GLU B CA 1
ATOM 1537 C C . GLU B 1 80 ? -13.07 39.469 17.062 1 80.75 80 GLU B C 1
ATOM 1539 O O . GLU B 1 80 ? -13.672 40.344 17.703 1 80.75 80 GLU B O 1
ATOM 1544 N N . GLU B 1 81 ? -12.273 39.75 16.109 1 81 81 GLU B N 1
ATOM 1545 C CA . GLU B 1 81 ? -12.016 41.125 15.688 1 81 81 GLU B CA 1
ATOM 1546 C C . GLU B 1 81 ? -13.227 41.719 14.984 1 81 81 GLU B C 1
ATOM 1548 O O . GLU B 1 81 ? -13.555 42.875 15.172 1 81 81 GLU B O 1
ATOM 1553 N N . ASP B 1 82 ? -13.797 40.938 14.086 1 81.94 82 ASP B N 1
ATOM 1554 C CA . ASP B 1 82 ? -15.031 41.312 13.414 1 81.94 82 ASP B CA 1
ATOM 1555 C C . ASP B 1 82 ? -16.062 40.188 13.43 1 81.94 82 ASP B C 1
ATOM 1557 O O . ASP B 1 82 ? -16.016 39.312 12.57 1 81.94 82 ASP B O 1
ATOM 1561 N N . PRO B 1 83 ? -16.906 40.219 14.383 1 81.5 83 PRO B N 1
ATOM 1562 C CA . PRO B 1 83 ? -17.906 39.156 14.547 1 81.5 83 PRO B CA 1
ATOM 1563 C C . PRO B 1 83 ? -18.844 39.031 13.344 1 81.5 83 PRO B C 1
ATOM 1565 O O . PRO B 1 83 ? -19.5 38 13.18 1 81.5 83 PRO B O 1
ATOM 1568 N N . ASN B 1 84 ? -18.875 39.969 12.555 1 82.81 84 ASN B N 1
ATOM 1569 C CA . ASN B 1 84 ? -19.781 39.969 11.414 1 82.81 84 ASN B CA 1
ATOM 1570 C C . ASN B 1 84 ? -19.062 39.594 10.125 1 82.81 84 ASN B C 1
ATOM 1572 O O . ASN B 1 84 ? -19.641 39.656 9.039 1 82.81 84 ASN B O 1
ATOM 1576 N N . VAL B 1 85 ? -17.812 39.188 10.227 1 84.94 85 VAL B N 1
ATOM 1577 C CA . VAL B 1 85 ? -17.031 38.875 9.047 1 84.94 85 VAL B CA 1
ATOM 1578 C C . VAL B 1 85 ? -17.547 37.562 8.43 1 84.94 85 VAL B C 1
ATOM 1580 O O . VAL B 1 85 ? -17.922 36.625 9.148 1 84.94 85 VAL B O 1
ATOM 1583 N N . SER B 1 86 ? -17.656 37.562 7.145 1 84 86 SER B N 1
ATOM 1584 C CA . SER B 1 86 ? -18.141 36.375 6.469 1 84 86 SER B CA 1
ATOM 1585 C C . SER B 1 86 ? -17.031 35.312 6.324 1 84 86 SER B C 1
ATOM 1587 O O . SER B 1 86 ? -15.852 35.656 6.367 1 84 86 SER B O 1
ATOM 1589 N N . THR B 1 87 ? -17.453 34.031 6.199 1 88.19 87 THR B N 1
ATOM 1590 C CA . THR B 1 87 ? -16.5 32.938 6.016 1 88.19 87 THR B CA 1
ATOM 1591 C C . THR B 1 87 ? -15.68 33.125 4.75 1 88.19 87 THR B C 1
ATOM 1593 O O . THR B 1 87 ? -14.5 32.781 4.711 1 88.19 87 THR B O 1
ATOM 1596 N N . ARG B 1 88 ? -16.25 33.75 3.75 1 86.81 88 ARG B N 1
ATOM 1597 C CA . ARG B 1 88 ? -15.562 34 2.48 1 86.81 88 ARG B CA 1
ATOM 1598 C C . ARG B 1 88 ? -14.406 34.969 2.648 1 86.81 88 ARG B C 1
ATOM 1600 O O . ARG B 1 88 ? -13.336 34.781 2.062 1 86.81 88 ARG B O 1
ATOM 1607 N N . ILE B 1 89 ? -14.609 36 3.379 1 84.56 89 ILE B N 1
ATOM 1608 C CA . ILE B 1 89 ? -13.594 37.031 3.59 1 84.56 89 ILE B CA 1
ATOM 1609 C C . ILE B 1 89 ? -12.43 36.438 4.387 1 84.56 89 ILE B C 1
ATOM 1611 O O . ILE B 1 89 ? -11.266 36.688 4.051 1 84.56 89 ILE B O 1
ATOM 1615 N N . ILE B 1 90 ? -12.734 35.656 5.438 1 81.31 90 ILE B N 1
ATOM 1616 C CA . ILE B 1 90 ? -11.703 35.031 6.242 1 81.31 90 ILE B CA 1
ATOM 1617 C C . ILE B 1 90 ? -10.859 34.094 5.359 1 81.31 90 ILE B C 1
ATOM 1619 O O . ILE B 1 90 ? -9.625 34.125 5.441 1 81.31 90 ILE B O 1
ATOM 1623 N N . ALA B 1 91 ? -11.492 33.375 4.527 1 80.06 91 ALA B N 1
ATOM 1624 C CA . ALA B 1 91 ? -10.828 32.469 3.627 1 80.06 91 ALA B CA 1
ATOM 1625 C C . ALA B 1 91 ? -9.859 33.188 2.699 1 80.06 91 ALA B C 1
ATOM 1627 O O . ALA B 1 91 ? -8.719 32.75 2.521 1 80.06 91 ALA B O 1
ATOM 1628 N N . ARG B 1 92 ? -10.281 34.312 2.129 1 85.19 92 ARG B N 1
ATOM 1629 C CA . ARG B 1 92 ? -9.484 35.094 1.195 1 85.19 92 ARG B CA 1
ATOM 1630 C C . ARG B 1 92 ? -8.297 35.75 1.901 1 85.19 92 ARG B C 1
ATOM 1632 O O . ARG B 1 92 ? -7.18 35.75 1.379 1 85.19 92 ARG B O 1
ATOM 1639 N N . GLN B 1 93 ? -8.602 36.219 3.02 1 76.12 93 GLN B N 1
ATOM 1640 C CA . GLN B 1 93 ? -7.59 36.969 3.748 1 76.12 93 GLN B CA 1
ATOM 1641 C C . GLN B 1 93 ? -6.453 36.062 4.219 1 76.12 93 GLN B C 1
ATOM 1643 O O . GLN B 1 93 ? -5.297 36.5 4.27 1 76.12 93 GLN B O 1
ATOM 1648 N N . HIS B 1 94 ? -6.852 34.906 4.52 1 75.38 94 HIS B N 1
ATOM 1649 C CA . HIS B 1 94 ? -5.852 34.031 5.125 1 75.38 94 HIS B CA 1
ATOM 1650 C C . HIS B 1 94 ? -5.492 32.875 4.195 1 75.38 94 HIS B C 1
ATOM 1652 O O . HIS B 1 94 ? -4.785 31.953 4.594 1 75.38 94 HIS B O 1
ATOM 1658 N N . ASN B 1 95 ? -6.039 33 3.033 1 72.75 95 ASN B N 1
ATOM 1659 C CA . ASN B 1 95 ? -5.723 32.031 1.982 1 72.75 95 ASN B CA 1
ATOM 1660 C C . ASN B 1 95 ? -6.023 30.609 2.418 1 72.75 95 ASN B C 1
ATOM 1662 O O . ASN B 1 95 ? -5.176 29.734 2.293 1 72.75 95 ASN B O 1
ATOM 1666 N N . ILE B 1 96 ? -7.137 30.516 2.955 1 71.44 96 ILE B N 1
ATOM 1667 C CA . ILE B 1 96 ? -7.668 29.203 3.342 1 71.44 96 ILE B CA 1
ATOM 1668 C C . ILE B 1 96 ? -8.992 28.953 2.629 1 71.44 96 ILE B C 1
ATOM 1670 O O . ILE B 1 96 ? -9.656 29.891 2.186 1 71.44 96 ILE B O 1
ATOM 1674 N N . SER B 1 97 ? -9.305 27.781 2.424 1 76.31 97 SER B N 1
ATOM 1675 C CA . SER B 1 97 ? -10.562 27.5 1.739 1 76.31 97 SER B CA 1
ATOM 1676 C C . SER B 1 97 ? -11.758 27.797 2.629 1 76.31 97 SER B C 1
ATOM 1678 O O . SER B 1 97 ? -11.68 27.672 3.852 1 76.31 97 SER B O 1
ATOM 1680 N N . LYS B 1 98 ? -12.828 28.203 1.941 1 81.69 98 LYS B N 1
ATOM 1681 C CA . LYS B 1 98 ? -14.086 28.469 2.641 1 81.69 98 LYS B CA 1
ATOM 1682 C C . LYS B 1 98 ? -14.539 27.234 3.428 1 81.69 98 LYS B C 1
ATOM 1684 O O . LYS B 1 98 ? -15.039 27.359 4.547 1 81.69 98 LYS B O 1
ATOM 1689 N N . SER B 1 99 ? -14.297 26.094 2.848 1 79.56 99 SER B N 1
ATOM 1690 C CA . SER B 1 99 ? -14.711 24.859 3.492 1 79.56 99 SER B CA 1
ATOM 1691 C C . SER B 1 99 ? -13.922 24.609 4.777 1 79.56 99 SER B C 1
ATOM 1693 O O . SER B 1 99 ? -14.484 24.141 5.77 1 79.56 99 SER B O 1
ATOM 1695 N N . SER B 1 100 ? -12.695 24.922 4.805 1 74.25 100 SER B N 1
ATOM 1696 C CA . SER B 1 100 ? -11.859 24.781 5.988 1 74.25 100 SER B CA 1
ATOM 1697 C C . SER B 1 100 ? -12.32 25.703 7.105 1 74.25 100 SER B C 1
ATOM 1699 O O . SER B 1 100 ? -12.359 25.312 8.273 1 74.25 100 SER B O 1
ATOM 1701 N N . VAL B 1 101 ? -12.664 27 6.688 1 75.44 101 VAL B N 1
ATOM 1702 C CA . VAL B 1 101 ? -13.156 27.984 7.652 1 75.44 101 VAL B CA 1
ATOM 1703 C C . VAL B 1 101 ? -14.469 27.484 8.266 1 75.44 101 VAL B C 1
ATOM 1705 O O . VAL B 1 101 ? -14.648 27.547 9.484 1 75.44 101 VAL B O 1
ATOM 1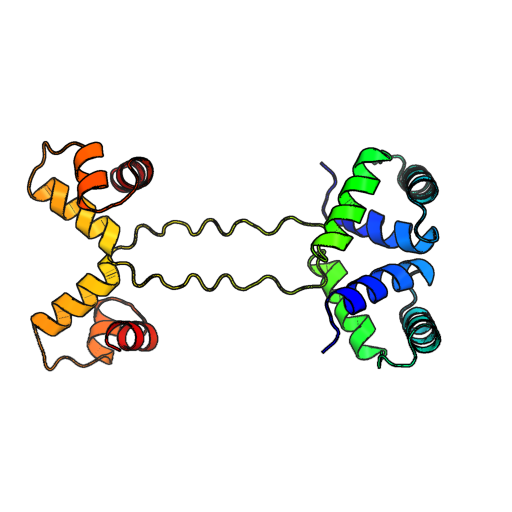708 N N . GLN B 1 102 ? -15.273 26.953 7.469 1 81.19 102 GLN B N 1
ATOM 1709 C CA . GLN B 1 102 ? -16.562 26.469 7.945 1 81.19 102 GLN B CA 1
ATOM 1710 C C . GLN B 1 102 ? -16.391 25.312 8.922 1 81.19 102 GLN B C 1
ATOM 1712 O O . GLN B 1 102 ? -17.094 25.219 9.93 1 81.19 102 GLN B O 1
ATOM 1717 N N . ARG B 1 103 ? -15.469 24.531 8.695 1 75.5 103 ARG B N 1
ATOM 1718 C CA . ARG B 1 103 ? -15.203 23.375 9.547 1 75.5 103 ARG B CA 1
ATOM 1719 C C . ARG B 1 103 ? -14.719 23.812 10.922 1 75.5 103 ARG B C 1
ATOM 1721 O O . ARG B 1 103 ? -15.062 23.188 11.93 1 75.5 103 ARG B O 1
ATOM 1728 N N . ILE B 1 104 ? -13.969 24.812 10.906 1 71.94 104 ILE B N 1
ATOM 1729 C CA . ILE B 1 104 ? -13.391 25.312 12.148 1 71.94 104 ILE B CA 1
ATOM 1730 C C . ILE B 1 104 ? -14.477 25.984 12.984 1 71.94 104 ILE B C 1
ATOM 1732 O O . ILE B 1 104 ? -14.484 25.859 14.219 1 71.94 104 ILE B O 1
ATOM 1736 N N . LEU B 1 105 ? -15.359 26.672 12.336 1 76 105 LEU B N 1
ATOM 1737 C CA . LEU B 1 105 ? -16.375 27.453 13.039 1 76 105 LEU B CA 1
ATOM 1738 C C . LEU B 1 105 ? -17.562 26.578 13.422 1 76 105 LEU B C 1
ATOM 1740 O O . LEU B 1 105 ? -18.406 27 14.211 1 76 105 LEU B O 1
ATOM 1744 N N . LYS B 1 106 ? -17.547 25.281 12.906 1 72.56 106 LYS B N 1
ATOM 1745 C CA . LYS B 1 106 ? -18.625 24.375 13.289 1 72.56 106 LYS B CA 1
ATOM 1746 C C . LYS B 1 106 ? -18.312 23.656 14.602 1 72.56 106 LYS B C 1
ATOM 1748 O O . LYS B 1 106 ? -17.156 23.391 14.906 1 72.56 106 LYS B O 1
#

InterPro domains:
  IPR0321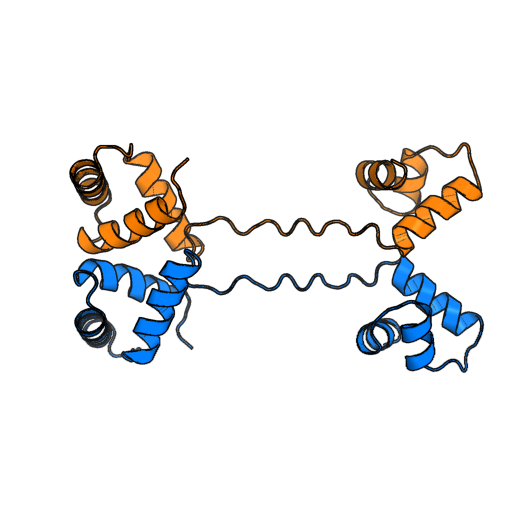35 Helix-turn-helix domain (DUF4817) [PF16087] (5-54)

Foldseek 3Di:
DDDQVLLVQLQVLCVVQVNDLVSSQVVSCVVCVVDDRDSVNSVVQNVVCVVPVGSDDPPPPPVPVPCPVVVLVQLVVVCVVPVPDDLVVSCVVVVHDSVSSVVSVD/DDDQVLLVQLQVLCVVQVNDLVSSQVVSCVVCVVDDRDSVNSVVQNVVCVVPVGSDDPPPCPVPVPCPPVVLVLLVVVCVVPVPDDLVVSCVVVVHDSVSSVVSVD